Protein AF-A0A9N9EGE5-F1 (afdb_monomer)

Structure (mmCIF, N/CA/C/O backbone):
data_AF-A0A9N9EGE5-F1
#
_entry.id   AF-A0A9N9EGE5-F1
#
loop_
_atom_site.group_PDB
_atom_site.id
_atom_site.type_symbol
_atom_site.label_atom_id
_atom_site.label_alt_id
_atom_site.label_comp_id
_atom_site.label_asym_id
_atom_site.label_entity_id
_atom_site.label_seq_id
_atom_site.pdbx_PDB_ins_code
_atom_site.Cartn_x
_atom_site.Cartn_y
_atom_site.Cartn_z
_atom_site.occupancy
_atom_site.B_iso_or_equiv
_atom_site.auth_seq_id
_atom_site.auth_comp_id
_atom_site.auth_asym_id
_atom_site.auth_atom_id
_atom_site.pdbx_PDB_model_num
ATOM 1 N N . MET A 1 1 ? 6.449 18.992 39.080 1.00 47.62 1 MET A N 1
ATOM 2 C CA . MET A 1 1 ? 7.187 19.046 37.797 1.00 47.62 1 MET A CA 1
ATOM 3 C C . MET A 1 1 ? 6.908 17.772 37.003 1.00 47.62 1 MET A C 1
ATOM 5 O O . MET A 1 1 ? 7.402 16.716 37.376 1.00 47.62 1 MET A O 1
ATOM 9 N N . LEU A 1 2 ? 6.068 17.837 35.963 1.00 50.53 2 LEU A N 1
ATOM 10 C CA . LEU A 1 2 ? 5.766 16.686 35.102 1.00 50.53 2 LEU A CA 1
ATOM 11 C C . LEU A 1 2 ? 6.892 16.483 34.078 1.00 50.53 2 LEU A C 1
ATOM 13 O O . LEU A 1 2 ? 7.136 17.349 33.237 1.00 50.53 2 LEU A O 1
ATOM 17 N N . LYS A 1 3 ? 7.576 15.335 34.149 1.00 60.53 3 LYS A N 1
ATOM 18 C CA . LYS A 1 3 ? 8.529 14.901 33.118 1.00 60.53 3 LYS A CA 1
ATOM 19 C C . LYS A 1 3 ? 7.764 14.688 31.812 1.00 60.53 3 LYS A C 1
ATOM 21 O O . LYS A 1 3 ? 6.907 13.811 31.734 1.00 60.53 3 LYS A O 1
ATOM 26 N N . LYS A 1 4 ? 8.060 15.499 30.793 1.00 60.25 4 LYS A N 1
ATOM 27 C CA . LYS A 1 4 ? 7.491 15.320 29.453 1.00 60.25 4 LYS A CA 1
ATOM 28 C C . LYS A 1 4 ? 7.936 13.958 28.893 1.00 60.25 4 LYS A C 1
ATOM 30 O O . LYS A 1 4 ? 9.118 13.629 29.016 1.00 60.25 4 LYS A O 1
ATOM 35 N N . PRO A 1 5 ? 7.034 13.172 28.283 1.00 62.34 5 PRO A N 1
ATOM 36 C CA . PRO A 1 5 ? 7.398 11.902 27.673 1.00 62.34 5 PRO A CA 1
ATOM 37 C C . PRO A 1 5 ? 8.348 12.149 26.498 1.00 62.34 5 PRO A C 1
ATOM 39 O O . PRO A 1 5 ? 8.045 12.903 25.571 1.00 62.34 5 PRO A O 1
ATOM 42 N N . ILE A 1 6 ? 9.520 11.520 26.558 1.00 64.12 6 ILE A N 1
ATOM 43 C CA . ILE A 1 6 ? 10.517 11.551 25.490 1.00 64.12 6 ILE A CA 1
ATOM 44 C C . ILE A 1 6 ? 9.952 10.732 24.328 1.00 64.12 6 ILE A C 1
ATOM 46 O O . ILE A 1 6 ? 9.800 9.515 24.433 1.00 64.12 6 ILE A O 1
ATOM 50 N N . LYS A 1 7 ? 9.625 11.398 23.216 1.00 64.44 7 LYS A N 1
ATOM 51 C CA . LYS A 1 7 ? 9.250 10.723 21.970 1.00 64.44 7 LYS A CA 1
ATOM 52 C C . LYS A 1 7 ? 10.485 9.997 21.436 1.00 64.44 7 LYS A C 1
ATOM 54 O O . LYS A 1 7 ? 11.369 10.630 20.865 1.00 64.44 7 LYS A O 1
ATOM 59 N N . ARG A 1 8 ? 10.564 8.677 21.636 1.00 64.06 8 ARG A N 1
ATOM 60 C CA . ARG A 1 8 ? 11.543 7.840 20.932 1.00 64.06 8 ARG A CA 1
ATOM 61 C C . ARG A 1 8 ? 11.172 7.831 19.455 1.00 64.06 8 ARG A C 1
ATOM 63 O O . ARG A 1 8 ? 10.169 7.242 19.067 1.00 64.06 8 ARG A O 1
ATOM 70 N N . VAL A 1 9 ? 11.974 8.513 18.648 1.00 57.72 9 VAL A N 1
ATOM 71 C CA . VAL A 1 9 ? 11.954 8.354 17.197 1.00 57.72 9 VAL A CA 1
ATOM 72 C C . VAL A 1 9 ? 12.541 6.973 16.923 1.00 57.72 9 VAL A C 1
ATOM 74 O O . VAL A 1 9 ? 13.736 6.775 17.129 1.00 57.72 9 VAL A O 1
ATOM 77 N N . GLN A 1 10 ? 11.704 6.002 16.552 1.00 62.84 10 GLN A N 1
ATOM 78 C CA . GLN A 1 10 ? 12.221 4.705 16.121 1.00 62.84 10 GLN A CA 1
ATOM 79 C C . GLN A 1 10 ? 12.985 4.886 14.803 1.00 62.84 10 GLN A C 1
ATOM 81 O O . GLN A 1 10 ? 12.512 5.605 13.913 1.00 62.84 10 GLN A O 1
ATOM 86 N N . PRO A 1 11 ? 14.178 4.291 14.669 1.00 73.62 11 PRO A N 1
ATOM 87 C CA . PRO A 1 11 ? 14.944 4.362 13.438 1.00 73.62 11 PRO A CA 1
ATOM 88 C C . PRO A 1 11 ? 14.161 3.690 12.303 1.00 73.62 11 PRO A C 1
ATOM 90 O O . PRO A 1 11 ? 13.576 2.623 12.472 1.00 73.62 11 PRO A O 1
ATOM 93 N N . LYS A 1 12 ? 14.160 4.310 11.114 1.00 76.19 12 LYS A N 1
ATOM 94 C CA . LYS A 1 12 ? 13.430 3.830 9.921 1.00 76.19 12 LYS A CA 1
ATOM 95 C C . LYS A 1 12 ? 13.719 2.360 9.565 1.00 76.19 12 LYS A C 1
ATOM 97 O O . LYS A 1 12 ? 12.886 1.718 8.935 1.00 76.19 12 LYS A O 1
ATOM 102 N N . SER A 1 13 ? 14.876 1.831 9.966 1.00 82.62 13 SER A N 1
ATOM 103 C CA . SER A 1 13 ? 15.265 0.432 9.765 1.00 82.62 13 SER A CA 1
ATOM 104 C C . SER A 1 13 ? 14.389 -0.561 10.535 1.00 82.62 13 SER A C 1
ATOM 106 O O . SER A 1 13 ? 14.039 -1.599 9.981 1.00 82.62 13 SER A O 1
ATOM 108 N N . GLU A 1 14 ? 13.986 -0.239 11.768 1.00 81.81 14 GLU A N 1
ATOM 109 C CA . GLU A 1 14 ? 13.145 -1.118 12.599 1.00 81.81 14 GLU A CA 1
ATOM 110 C C . GLU A 1 14 ? 11.748 -1.288 11.990 1.00 81.81 14 GLU A C 1
ATOM 112 O O . GLU A 1 14 ? 11.173 -2.375 12.015 1.00 81.81 14 GLU A O 1
ATOM 117 N N . LEU A 1 15 ? 11.228 -0.226 11.369 1.00 79.38 15 LEU A N 1
ATOM 118 C CA . LEU A 1 15 ? 9.922 -0.247 10.719 1.00 79.38 15 LEU A CA 1
ATOM 119 C C . LEU A 1 15 ? 9.906 -1.183 9.500 1.00 79.38 15 LEU A C 1
ATOM 121 O O . LEU A 1 15 ? 8.984 -1.982 9.348 1.00 79.38 15 LEU A O 1
ATOM 125 N N . ASN A 1 16 ? 10.935 -1.116 8.651 1.00 84.62 16 ASN A N 1
ATOM 126 C CA . ASN A 1 16 ? 11.048 -1.996 7.486 1.00 84.62 16 ASN A CA 1
ATOM 127 C C . ASN A 1 16 ? 11.145 -3.467 7.904 1.00 84.62 16 ASN A C 1
ATOM 129 O O . ASN A 1 16 ? 10.459 -4.314 7.337 1.00 84.62 16 ASN A O 1
ATOM 133 N N . GLN A 1 17 ? 11.925 -3.756 8.948 1.00 86.88 17 GLN A N 1
ATOM 134 C CA . GLN A 1 17 ? 12.045 -5.108 9.485 1.00 86.88 17 GLN A CA 1
ATOM 135 C C . GLN A 1 17 ? 10.709 -5.627 10.040 1.00 86.88 17 GLN A C 1
ATOM 137 O O . GLN A 1 17 ? 10.349 -6.783 9.821 1.00 86.88 17 GLN A O 1
ATOM 142 N N . ALA A 1 18 ? 9.932 -4.772 10.711 1.00 81.75 18 ALA A N 1
ATOM 143 C CA . ALA A 1 18 ? 8.601 -5.136 11.187 1.00 81.75 18 ALA A CA 1
ATOM 144 C C . ALA A 1 18 ? 7.647 -5.479 10.028 1.00 81.75 18 ALA A C 1
ATOM 146 O O . ALA A 1 18 ? 6.894 -6.451 10.122 1.00 81.75 18 ALA A O 1
ATOM 147 N N . TYR A 1 19 ? 7.701 -4.734 8.918 1.00 86.38 19 TYR A N 1
ATOM 148 C CA . TYR A 1 19 ? 6.908 -5.050 7.727 1.00 86.38 19 TYR A CA 1
ATOM 149 C C . TYR A 1 19 ? 7.288 -6.397 7.111 1.00 86.38 19 TYR A C 1
ATOM 151 O O . TYR A 1 19 ? 6.396 -7.169 6.753 1.00 86.38 19 TYR A O 1
ATOM 159 N N . GLU A 1 20 ? 8.583 -6.697 7.014 1.00 90.56 20 GLU A N 1
ATOM 160 C CA . GLU A 1 20 ? 9.058 -7.978 6.484 1.00 90.56 20 GLU A CA 1
ATOM 161 C C . GLU A 1 20 ? 8.585 -9.158 7.336 1.00 90.56 20 GLU A C 1
ATOM 163 O O . GLU A 1 20 ? 8.068 -10.135 6.789 1.00 90.56 20 GLU A O 1
ATOM 168 N N . LEU A 1 21 ? 8.664 -9.045 8.666 1.00 89.88 21 LEU A N 1
ATOM 169 C CA . LEU A 1 21 ? 8.182 -10.086 9.577 1.00 89.88 21 LEU A CA 1
ATOM 170 C C . LEU A 1 21 ? 6.676 -10.327 9.424 1.00 89.88 21 LEU A C 1
ATOM 172 O O . LEU A 1 21 ? 6.243 -11.471 9.283 1.00 89.88 21 LEU A O 1
ATOM 176 N N . VAL A 1 22 ? 5.870 -9.262 9.374 1.00 87.81 22 VAL A N 1
ATOM 177 C CA . VAL A 1 22 ? 4.413 -9.383 9.195 1.00 87.81 22 VAL A CA 1
ATOM 178 C C . VAL A 1 22 ? 4.071 -10.008 7.840 1.00 87.81 22 VAL A C 1
ATOM 180 O O . VAL A 1 22 ? 3.176 -10.854 7.756 1.00 87.81 22 VAL A O 1
ATOM 183 N N . ALA A 1 23 ? 4.786 -9.633 6.777 1.00 88.19 23 ALA A N 1
ATOM 184 C CA . ALA A 1 23 ? 4.598 -10.218 5.455 1.00 88.19 23 ALA A CA 1
ATOM 185 C C . ALA A 1 23 ? 4.955 -11.714 5.439 1.00 88.19 23 ALA A C 1
ATOM 187 O O . ALA A 1 23 ? 4.203 -12.520 4.883 1.00 88.19 23 ALA A O 1
ATOM 188 N N . GLN A 1 24 ? 6.063 -12.098 6.078 1.00 92.69 24 GLN A N 1
ATOM 189 C CA . GLN A 1 24 ? 6.514 -13.485 6.169 1.00 92.69 24 GLN A CA 1
ATOM 190 C C . GLN A 1 24 ? 5.545 -14.360 6.976 1.00 92.69 24 GLN A C 1
ATOM 192 O O . GLN A 1 24 ? 5.222 -15.478 6.552 1.00 92.69 24 GLN A O 1
ATOM 197 N N . ASP A 1 25 ? 5.036 -13.851 8.096 1.00 89.06 25 ASP A N 1
ATOM 198 C CA . ASP A 1 25 ? 4.047 -14.543 8.924 1.00 89.06 25 ASP A CA 1
ATOM 199 C C . ASP A 1 25 ? 2.720 -14.712 8.185 1.00 89.06 25 ASP A C 1
ATOM 201 O O . ASP A 1 25 ? 2.167 -15.817 8.134 1.00 89.06 25 ASP A O 1
ATOM 205 N N . LEU A 1 26 ? 2.236 -13.651 7.530 1.00 88.31 26 LEU A N 1
ATOM 206 C CA . LEU A 1 26 ? 1.013 -13.706 6.734 1.00 88.31 26 LEU A CA 1
ATOM 207 C C . LEU A 1 26 ? 1.147 -14.702 5.578 1.00 88.31 26 LEU A C 1
ATOM 209 O O . LEU A 1 26 ? 0.252 -15.521 5.354 1.00 88.31 26 LEU A O 1
ATOM 213 N N . TYR A 1 27 ? 2.274 -14.678 4.866 1.00 90.88 27 TYR A N 1
ATOM 214 C CA . TYR A 1 27 ? 2.554 -15.620 3.788 1.00 90.88 27 TYR A CA 1
ATOM 215 C C . TYR A 1 27 ? 2.581 -17.067 4.295 1.00 90.88 27 TYR A C 1
ATOM 217 O O . TYR A 1 27 ? 1.960 -17.957 3.704 1.00 90.88 27 TYR A O 1
ATOM 225 N N . SER A 1 28 ? 3.240 -17.307 5.429 1.00 92.69 28 SER A N 1
ATOM 226 C CA . SER A 1 28 ? 3.322 -18.628 6.057 1.00 92.69 28 SER A CA 1
ATOM 227 C C . SER A 1 28 ? 1.950 -19.140 6.500 1.00 92.69 28 SER A C 1
ATOM 229 O O . SER A 1 28 ? 1.618 -20.308 6.262 1.00 92.69 28 SER A O 1
ATOM 231 N N . ALA A 1 29 ? 1.120 -18.271 7.081 1.00 91.12 29 ALA A N 1
ATOM 232 C CA . ALA A 1 29 ? -0.252 -18.586 7.463 1.00 91.12 29 ALA A CA 1
ATOM 233 C C . ALA A 1 29 ? -1.112 -18.918 6.234 1.00 91.12 29 ALA A C 1
ATOM 235 O O . ALA A 1 29 ? -1.784 -19.950 6.207 1.00 91.12 29 ALA A O 1
ATOM 236 N N . LEU A 1 30 ? -1.031 -18.109 5.173 1.00 88.62 30 LEU A N 1
ATOM 237 C CA . LEU A 1 30 ? -1.745 -18.340 3.914 1.00 88.62 30 LEU A CA 1
ATOM 238 C C . LEU A 1 30 ? -1.323 -19.643 3.233 1.00 88.62 30 LEU A C 1
ATOM 240 O O . LEU A 1 30 ? -2.169 -20.340 2.666 1.00 88.62 30 LEU A O 1
ATOM 244 N N . LYS A 1 31 ? -0.039 -20.010 3.299 1.00 92.00 31 LYS A N 1
ATOM 245 C CA . LYS A 1 31 ? 0.474 -21.265 2.735 1.00 92.00 31 LYS A CA 1
ATOM 246 C C . LYS A 1 31 ? -0.096 -22.487 3.461 1.00 92.00 31 LYS A C 1
ATOM 248 O O . LYS A 1 31 ? -0.505 -23.438 2.798 1.00 92.00 31 LYS A O 1
ATOM 253 N N . LYS A 1 32 ? -0.180 -22.437 4.795 1.00 95.00 32 LYS A N 1
ATOM 254 C CA . LYS A 1 32 ? -0.709 -23.524 5.645 1.00 95.00 32 LYS A CA 1
ATOM 255 C C . LYS A 1 32 ? -2.239 -23.584 5.687 1.00 95.00 32 LYS A C 1
ATOM 257 O O . LYS A 1 32 ? -2.806 -24.635 5.979 1.00 95.00 32 LYS A O 1
ATOM 262 N N . ALA A 1 33 ? -2.914 -22.475 5.398 1.00 94.50 33 ALA A N 1
ATOM 263 C CA . ALA A 1 33 ? -4.365 -22.383 5.445 1.00 94.50 33 ALA A CA 1
ATOM 264 C C . ALA A 1 33 ? -5.043 -23.320 4.430 1.00 94.50 33 ALA A C 1
ATOM 266 O O . ALA A 1 33 ? -4.665 -23.375 3.253 1.00 94.50 33 ALA A O 1
ATOM 267 N N . LYS A 1 34 ? -6.078 -24.034 4.887 1.00 95.75 34 LYS A N 1
ATOM 268 C CA . LYS A 1 34 ? -6.942 -24.858 4.031 1.00 95.75 34 LYS A CA 1
ATOM 269 C C . LYS A 1 34 ? -7.774 -23.974 3.096 1.00 95.75 34 LYS A C 1
ATOM 271 O O . LYS A 1 34 ? -7.891 -22.765 3.297 1.00 95.75 34 LYS A O 1
ATOM 276 N N . ASP A 1 35 ? -8.323 -24.577 2.049 1.00 93.81 35 ASP A N 1
ATOM 277 C CA . ASP A 1 35 ? -9.276 -23.877 1.190 1.00 93.81 35 ASP A CA 1
ATOM 278 C C . ASP A 1 35 ? -10.526 -23.474 1.989 1.00 93.81 35 ASP A C 1
ATOM 280 O O . ASP A 1 35 ? -10.983 -24.233 2.842 1.00 93.81 35 ASP A O 1
ATOM 284 N N . GLY A 1 36 ? -11.021 -22.257 1.767 1.00 92.19 36 GLY A N 1
ATOM 285 C CA . GLY A 1 36 ? -12.110 -21.653 2.538 1.00 92.19 36 GLY A CA 1
ATOM 286 C C . GLY A 1 36 ? -11.710 -21.095 3.909 1.00 92.19 36 GLY A C 1
ATOM 287 O O . GLY A 1 36 ? -12.558 -20.537 4.602 1.00 92.19 36 GLY A O 1
ATOM 288 N N . ALA A 1 37 ? -10.444 -21.210 4.323 1.00 95.19 37 ALA A N 1
ATOM 289 C CA . ALA A 1 37 ? -10.007 -20.695 5.616 1.00 95.19 37 ALA A CA 1
ATOM 290 C C . ALA A 1 37 ? -10.045 -19.158 5.677 1.00 95.19 37 ALA A C 1
ATOM 292 O O . ALA A 1 37 ? -9.698 -18.462 4.714 1.00 95.19 37 ALA A O 1
ATOM 293 N N . ILE A 1 38 ? -10.419 -18.655 6.855 1.00 92.38 38 ILE A N 1
ATOM 294 C CA . ILE A 1 38 ? -10.461 -17.232 7.189 1.00 92.38 38 ILE A CA 1
ATOM 295 C C . ILE A 1 38 ? -9.306 -16.933 8.139 1.00 92.38 38 ILE A C 1
ATOM 297 O O . ILE A 1 38 ? -9.245 -17.479 9.240 1.00 92.38 38 ILE A O 1
ATOM 301 N N . ILE A 1 39 ? -8.401 -16.053 7.725 1.00 92.06 39 ILE A N 1
ATOM 302 C CA . ILE A 1 39 ? -7.284 -15.588 8.548 1.00 92.06 39 ILE A CA 1
ATOM 303 C C . ILE A 1 39 ? -7.623 -14.178 9.022 1.00 92.06 39 ILE A C 1
ATOM 305 O O . ILE A 1 39 ? -7.779 -13.267 8.209 1.00 92.06 39 ILE A O 1
ATOM 309 N N . LYS A 1 40 ? -7.774 -13.991 10.334 1.00 90.44 40 LYS A N 1
ATOM 310 C CA . LYS A 1 40 ? -8.020 -12.674 10.933 1.00 90.44 40 LYS A CA 1
ATOM 311 C C . LYS A 1 40 ? -6.687 -12.020 11.276 1.00 90.44 40 LYS A C 1
ATOM 313 O O . LYS A 1 40 ? -5.870 -12.639 11.951 1.00 90.44 40 LYS A O 1
ATOM 318 N N . LEU A 1 41 ? -6.483 -10.781 10.839 1.00 86.25 41 LEU A N 1
ATOM 319 C CA . LEU A 1 41 ? -5.262 -10.022 11.103 1.00 86.25 41 LEU A CA 1
ATOM 320 C C . LEU A 1 41 ? -5.579 -8.869 12.058 1.00 86.25 41 LEU A C 1
ATOM 322 O O . LEU A 1 41 ? -5.673 -7.712 11.653 1.00 86.25 41 LEU A O 1
ATOM 326 N N . GLY A 1 42 ? -5.832 -9.211 13.324 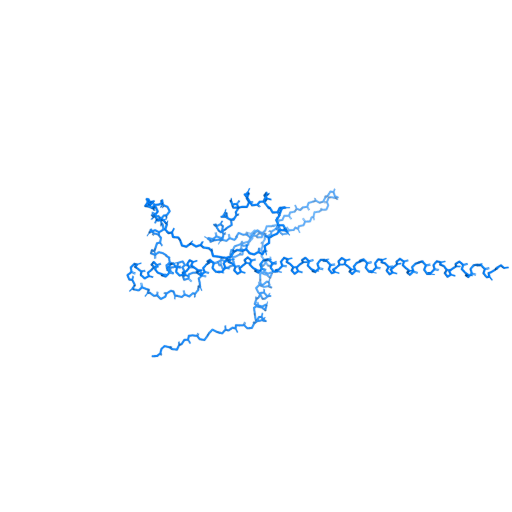1.00 83.88 42 GLY A N 1
ATOM 327 C CA . GLY A 1 42 ? -6.259 -8.248 14.342 1.00 83.88 42 GLY A CA 1
ATOM 328 C C . GLY A 1 42 ? -7.470 -7.423 13.890 1.00 83.88 42 GLY A C 1
ATOM 329 O O . GLY A 1 42 ? -8.454 -7.972 13.393 1.00 83.88 42 GLY A O 1
ATOM 330 N N . SER A 1 43 ? -7.377 -6.101 14.043 1.00 81.50 43 SER A N 1
ATOM 331 C CA . SER A 1 43 ? -8.369 -5.125 13.573 1.00 81.50 43 SER A CA 1
ATOM 332 C C . SER A 1 43 ? -8.196 -4.715 12.103 1.00 81.50 43 SER A C 1
ATOM 334 O O . SER A 1 43 ? -9.088 -4.078 11.548 1.00 81.50 43 SER A O 1
ATOM 336 N N . CYS A 1 44 ? -7.092 -5.088 11.446 1.00 76.88 44 CYS A N 1
ATOM 337 C CA . CYS A 1 44 ? -6.793 -4.668 10.071 1.00 76.88 44 CYS A CA 1
ATOM 338 C C . CYS A 1 44 ? -7.728 -5.311 9.038 1.00 76.88 44 CYS A C 1
ATOM 340 O O . CYS A 1 44 ? -7.967 -4.747 7.971 1.00 76.88 44 CYS A O 1
ATOM 342 N N . GLY A 1 45 ? -8.267 -6.492 9.341 1.00 86.38 45 GLY A N 1
ATOM 343 C CA . GLY A 1 45 ? -9.259 -7.141 8.496 1.00 86.38 45 GLY A CA 1
ATOM 344 C C . GLY A 1 45 ? -9.182 -8.658 8.509 1.00 86.38 45 GLY A C 1
ATOM 345 O O . GLY A 1 45 ? -8.514 -9.283 9.337 1.00 86.38 45 GLY A O 1
ATOM 346 N N . THR A 1 46 ? -9.901 -9.256 7.564 1.00 89.94 46 THR A N 1
ATOM 347 C CA . THR A 1 46 ? -9.945 -10.709 7.386 1.00 89.94 46 THR A CA 1
ATOM 348 C C . THR A 1 46 ? -9.578 -11.095 5.959 1.00 89.94 46 THR A C 1
ATOM 350 O O . THR A 1 46 ? -10.010 -10.468 4.991 1.00 89.94 46 THR A O 1
ATOM 353 N N . PHE A 1 47 ? -8.770 -12.142 5.834 1.00 91.31 47 PHE A N 1
ATOM 354 C CA . PHE A 1 47 ? -8.332 -12.713 4.570 1.00 91.31 47 PHE A CA 1
ATOM 355 C C . PHE A 1 47 ? -9.072 -14.022 4.339 1.00 91.31 47 PHE A C 1
ATOM 357 O O . PHE A 1 47 ? -8.973 -14.947 5.145 1.00 91.31 47 PHE A O 1
ATOM 364 N N . HIS A 1 48 ? -9.789 -14.111 3.225 1.00 92.62 48 HIS A N 1
ATOM 365 C CA . HIS A 1 48 ? -10.468 -15.333 2.811 1.00 92.62 48 HIS A CA 1
ATOM 366 C C . HIS A 1 48 ? -9.665 -15.993 1.699 1.00 92.62 48 HIS A C 1
ATOM 368 O O . HIS A 1 48 ? -9.486 -15.408 0.626 1.00 92.62 48 HIS A O 1
ATOM 374 N N . LYS A 1 49 ? -9.191 -17.216 1.946 1.00 92.50 49 LYS A N 1
ATOM 375 C CA . LYS A 1 49 ? -8.513 -18.022 0.931 1.00 92.50 49 LYS A CA 1
ATOM 376 C C . LYS A 1 49 ? -9.554 -18.829 0.164 1.00 92.50 49 LYS A C 1
ATOM 378 O O . LYS A 1 49 ? -10.183 -19.714 0.735 1.00 92.50 49 LYS A O 1
A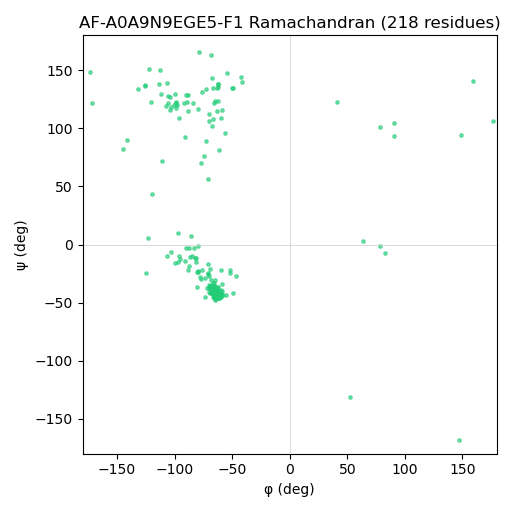TOM 383 N N . LYS A 1 50 ? -9.717 -18.542 -1.127 1.00 93.88 50 LYS A N 1
ATOM 384 C CA . LYS A 1 50 ? -10.610 -19.286 -2.021 1.00 93.88 50 LYS A CA 1
ATOM 385 C C . LYS A 1 50 ? -9.818 -19.882 -3.176 1.00 93.88 50 LYS A C 1
ATOM 387 O O . LYS A 1 50 ? -9.150 -19.159 -3.914 1.00 93.88 50 LYS A O 1
ATOM 392 N N . ARG A 1 51 ? -9.878 -21.196 -3.342 1.00 92.44 51 ARG A N 1
ATOM 393 C CA . ARG A 1 51 ? -9.320 -21.905 -4.491 1.00 92.44 51 ARG A CA 1
ATOM 394 C C . ARG A 1 51 ? -10.239 -21.713 -5.691 1.00 92.44 51 ARG A C 1
ATOM 396 O O . ARG A 1 51 ? -11.445 -21.933 -5.608 1.00 92.44 51 ARG A O 1
ATOM 403 N N . THR A 1 52 ? -9.648 -21.346 -6.817 1.00 92.50 52 THR A N 1
ATOM 404 C CA . THR A 1 52 ? -10.350 -21.256 -8.093 1.00 92.50 52 THR A CA 1
ATOM 405 C C . THR A 1 52 ? -9.603 -22.089 -9.123 1.00 92.50 52 THR A C 1
ATOM 407 O O . THR A 1 52 ? -8.372 -22.075 -9.184 1.00 92.50 52 THR A O 1
ATOM 410 N N . ARG A 1 53 ? -10.358 -22.843 -9.920 1.00 94.19 53 ARG A N 1
ATOM 411 C CA . ARG A 1 53 ? -9.839 -23.607 -11.051 1.00 94.19 53 ARG A CA 1
ATOM 412 C C . ARG A 1 53 ? -10.106 -22.801 -12.316 1.00 94.19 53 ARG A C 1
ATOM 414 O O . ARG A 1 53 ? -11.258 -22.479 -12.587 1.00 94.19 53 ARG A O 1
ATOM 421 N N . VAL A 1 54 ? -9.060 -22.468 -13.063 1.00 94.25 54 VAL A N 1
ATOM 422 C CA . VAL A 1 54 ? -9.184 -21.887 -14.407 1.00 94.25 54 VAL A CA 1
ATOM 423 C C . VAL A 1 54 ? -8.677 -22.907 -15.403 1.00 94.25 54 VAL A C 1
ATOM 425 O O . VAL A 1 54 ? -7.599 -23.474 -15.233 1.00 94.25 54 VAL A O 1
ATOM 428 N N . GLN A 1 55 ? -9.488 -23.163 -16.420 1.00 95.44 55 GLN A N 1
ATOM 429 C CA . GLN A 1 55 ? -9.134 -24.037 -17.523 1.00 95.44 55 GLN A CA 1
ATOM 430 C C . GLN A 1 55 ? -8.706 -23.172 -18.700 1.00 95.44 55 GLN A C 1
ATOM 432 O O . GLN A 1 55 ? -9.385 -22.203 -19.039 1.00 95.44 55 GLN A O 1
ATOM 437 N N . ASN A 1 56 ? -7.551 -23.483 -19.277 1.00 93.31 56 ASN A N 1
ATOM 438 C CA . ASN A 1 56 ? -7.110 -22.818 -20.490 1.00 93.31 56 ASN A CA 1
ATOM 439 C C . ASN A 1 56 ? -7.845 -23.405 -21.717 1.00 93.31 56 ASN A C 1
ATOM 441 O O . ASN A 1 56 ? -8.434 -24.486 -21.627 1.00 93.31 56 ASN A O 1
ATOM 445 N N . PRO A 1 57 ? -7.789 -22.729 -22.878 1.00 91.62 57 PRO A N 1
ATOM 446 C CA . PRO A 1 57 ? -8.409 -23.222 -24.112 1.00 91.62 57 PRO A CA 1
ATOM 447 C C . PRO A 1 57 ? -7.863 -24.580 -24.580 1.00 91.62 57 PRO A C 1
ATOM 449 O O . PRO A 1 57 ? -8.540 -25.306 -25.295 1.00 91.62 57 PRO A O 1
ATOM 452 N N . TYR A 1 58 ? -6.652 -24.937 -24.147 1.00 94.81 58 TYR A N 1
ATOM 453 C CA . TYR A 1 58 ? -5.977 -26.197 -24.465 1.00 94.81 58 TYR A CA 1
ATOM 454 C C . TYR A 1 58 ? -6.363 -27.348 -23.520 1.00 94.81 58 TYR A C 1
ATOM 456 O O . TYR A 1 58 ? -5.754 -28.414 -23.555 1.00 94.81 58 TYR A O 1
ATOM 464 N N . GLY A 1 59 ? -7.342 -27.139 -22.634 1.00 91.88 59 GLY A N 1
ATOM 465 C CA . GLY A 1 59 ? -7.854 -28.151 -21.713 1.00 91.88 59 GLY A CA 1
ATOM 466 C C . GLY A 1 59 ? -7.046 -28.340 -20.423 1.00 91.88 59 GLY A C 1
ATOM 467 O O . GLY A 1 59 ? -7.531 -29.021 -19.516 1.00 91.88 59 GLY A O 1
ATOM 468 N N . ALA A 1 60 ? -5.879 -27.709 -20.270 1.00 93.81 60 ALA A N 1
ATOM 469 C CA . ALA A 1 60 ? -5.108 -27.745 -19.030 1.00 93.81 60 ALA A CA 1
ATOM 470 C C . ALA A 1 60 ? -5.777 -26.889 -17.945 1.00 93.81 60 ALA A C 1
ATOM 472 O O . ALA A 1 60 ? -6.178 -25.746 -18.174 1.00 93.81 60 ALA A O 1
ATOM 473 N N . ALA A 1 61 ? -5.887 -27.445 -16.739 1.00 91.62 61 ALA A N 1
ATOM 474 C C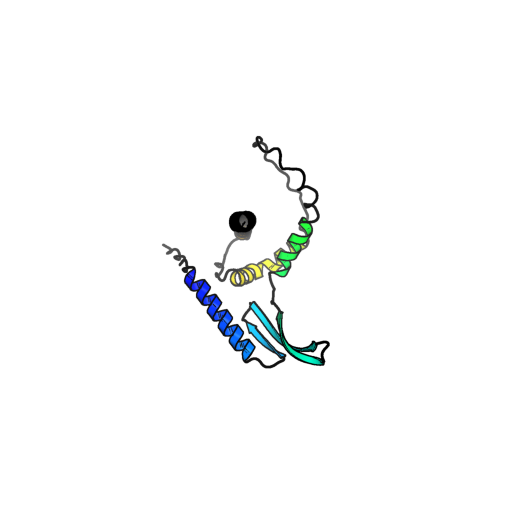A . ALA A 1 61 ? -6.482 -26.758 -15.604 1.00 91.62 61 ALA A CA 1
ATOM 475 C C . ALA A 1 61 ? -5.422 -26.307 -14.600 1.00 91.62 61 ALA A C 1
ATOM 477 O O . ALA A 1 61 ? -4.647 -27.116 -14.094 1.00 91.62 61 ALA A O 1
ATOM 478 N N . TYR A 1 62 ? -5.463 -25.027 -14.252 1.00 93.44 62 TYR A N 1
ATOM 479 C CA . TYR A 1 62 ? -4.618 -24.415 -13.240 1.00 93.44 62 TYR A CA 1
ATOM 480 C C . TYR A 1 62 ? -5.437 -24.130 -11.986 1.00 93.44 62 TYR A C 1
ATOM 482 O O . TYR A 1 62 ? -6.582 -23.671 -12.048 1.00 93.44 62 TYR A O 1
ATOM 490 N N . LEU A 1 63 ? -4.834 -24.398 -10.833 1.00 88.75 63 LEU A N 1
ATOM 491 C CA . LEU A 1 63 ? -5.373 -24.020 -9.534 1.00 88.75 63 LEU A CA 1
ATOM 492 C C . LEU A 1 63 ? -4.647 -22.766 -9.064 1.00 88.75 63 LEU A C 1
ATOM 494 O O . LEU A 1 63 ? -3.436 -22.790 -8.864 1.00 88.75 63 LEU A O 1
ATOM 498 N N . TYR A 1 64 ? -5.395 -21.690 -8.849 1.00 91.44 64 TYR A N 1
ATOM 499 C CA . TYR A 1 64 ? -4.880 -20.483 -8.213 1.00 91.44 64 TYR A CA 1
ATOM 500 C C . TYR A 1 64 ? -5.706 -20.158 -6.977 1.00 91.44 64 TYR A C 1
ATOM 502 O O . TYR A 1 64 ? -6.890 -20.490 -6.866 1.00 91.44 64 TYR A O 1
ATOM 510 N N . TYR A 1 65 ? -5.055 -19.522 -6.012 1.00 87.62 65 TYR A N 1
ATOM 511 C CA . TYR A 1 65 ? -5.704 -19.065 -4.796 1.00 87.62 65 TYR A CA 1
ATOM 512 C C . TYR A 1 65 ? -6.035 -17.589 -4.950 1.00 87.62 65 TYR A C 1
ATOM 514 O O . TYR A 1 65 ? -5.147 -16.759 -5.131 1.00 87.62 65 TYR A O 1
ATOM 522 N N . ARG A 1 66 ? -7.322 -17.263 -4.863 1.00 86.62 66 ARG A N 1
ATOM 523 C CA . ARG A 1 66 ? -7.791 -15.890 -4.740 1.00 86.62 66 ARG A CA 1
ATOM 524 C C . ARG A 1 66 ? -7.856 -15.546 -3.257 1.00 86.62 66 ARG A C 1
ATOM 526 O O . ARG A 1 66 ? -8.537 -16.225 -2.489 1.00 86.62 66 ARG A O 1
ATOM 533 N N . ILE A 1 67 ? -7.147 -14.493 -2.869 1.00 85.62 67 ILE A N 1
ATOM 534 C CA . ILE A 1 67 ? -7.200 -13.938 -1.518 1.00 85.62 67 ILE A CA 1
ATOM 535 C C . ILE A 1 67 ? -8.140 -12.738 -1.566 1.00 85.62 67 ILE A C 1
ATOM 537 O O . ILE A 1 67 ? -7.887 -11.783 -2.296 1.00 85.62 67 ILE A O 1
ATOM 541 N N . MET A 1 68 ? -9.244 -12.802 -0.826 1.00 85.44 68 MET A N 1
ATOM 542 C CA . MET A 1 68 ? -10.145 -11.661 -0.665 1.00 85.44 68 MET A CA 1
ATOM 543 C C . MET A 1 68 ? -9.841 -10.986 0.663 1.00 85.44 68 MET A C 1
ATOM 545 O O . MET A 1 68 ? -9.896 -11.630 1.711 1.00 85.44 68 MET A O 1
ATOM 549 N N . VAL A 1 69 ? -9.515 -9.700 0.601 1.00 86.56 69 VAL A N 1
ATOM 550 C CA . VAL A 1 69 ? -9.276 -8.875 1.782 1.00 86.56 69 VAL A CA 1
ATOM 551 C C . VAL A 1 69 ? -10.568 -8.139 2.090 1.00 86.56 69 VAL A C 1
ATOM 553 O O . VAL A 1 69 ? -10.971 -7.245 1.351 1.00 86.56 69 VAL A O 1
ATOM 556 N N . ALA A 1 70 ? -11.231 -8.532 3.171 1.00 81.69 70 ALA A N 1
ATOM 557 C CA . ALA A 1 70 ? -12.298 -7.738 3.752 1.00 81.69 70 ALA A CA 1
ATOM 558 C C . ALA A 1 70 ? -11.652 -6.832 4.799 1.00 81.69 70 ALA A C 1
ATOM 560 O O . ALA A 1 70 ? -11.433 -7.238 5.946 1.00 81.69 70 ALA A O 1
ATOM 561 N N . ALA A 1 71 ? -11.280 -5.627 4.370 1.00 74.94 71 ALA A N 1
ATOM 562 C CA . ALA A 1 71 ? -10.874 -4.583 5.291 1.00 74.94 71 ALA A CA 1
ATOM 563 C C . ALA A 1 71 ? -12.101 -4.209 6.125 1.00 74.94 71 ALA A C 1
ATOM 565 O O . ALA A 1 71 ? -13.138 -3.822 5.580 1.00 74.94 71 ALA A O 1
ATOM 566 N N . VAL A 1 72 ? -11.997 -4.340 7.445 1.00 63.59 72 VAL A N 1
ATOM 567 C CA . VAL A 1 72 ? -13.017 -3.836 8.367 1.00 63.59 72 VAL A CA 1
ATOM 568 C C . VAL A 1 72 ? -12.793 -2.325 8.455 1.00 63.59 72 VAL A C 1
ATOM 570 O O . VAL A 1 72 ? -12.262 -1.791 9.422 1.00 63.59 72 VAL A O 1
ATOM 573 N N . CYS A 1 73 ? -13.107 -1.625 7.363 1.00 48.03 73 CYS A N 1
ATOM 574 C CA . CYS A 1 73 ? -13.013 -0.177 7.263 1.00 48.03 73 CYS A CA 1
ATOM 575 C C . CYS A 1 73 ? -14.169 0.446 8.046 1.00 48.03 73 CYS A C 1
ATOM 577 O O . CYS A 1 73 ? -15.126 0.930 7.452 1.00 48.03 73 CYS A O 1
ATOM 579 N N . VAL A 1 74 ? -14.079 0.464 9.376 1.00 52.62 74 VAL A N 1
ATOM 580 C CA . VAL A 1 74 ? -15.022 1.252 10.189 1.00 52.62 74 VAL A CA 1
ATOM 581 C C . VAL A 1 74 ? -14.757 2.761 10.022 1.00 52.62 74 VAL A C 1
ATOM 583 O O . VAL A 1 74 ? -15.639 3.560 10.297 1.00 52.62 74 VAL A O 1
ATOM 586 N N . GLY A 1 75 ? -13.590 3.179 9.502 1.00 50.28 75 GLY A N 1
ATOM 587 C CA . GLY A 1 75 ? -13.237 4.606 9.369 1.00 50.28 75 GLY A CA 1
ATOM 588 C C . GLY A 1 75 ? -12.844 5.124 7.979 1.00 50.28 75 GLY A C 1
ATOM 589 O O . GLY A 1 75 ? -12.992 6.313 7.723 1.00 50.28 75 GLY A O 1
ATOM 590 N N . LEU A 1 76 ? -12.353 4.283 7.060 1.00 47.38 76 LEU A N 1
ATOM 591 C CA . LEU A 1 76 ? -11.739 4.778 5.810 1.00 47.38 76 LEU A CA 1
ATOM 592 C C . LEU A 1 76 ? -12.725 4.996 4.651 1.00 47.38 76 LEU A C 1
ATOM 594 O O . LEU A 1 76 ? -12.440 5.781 3.750 1.00 47.38 76 LEU A O 1
ATOM 598 N N . TYR A 1 77 ? -13.897 4.354 4.666 1.00 47.53 77 TYR A N 1
ATOM 599 C CA . TYR A 1 77 ? -14.866 4.490 3.567 1.00 47.53 77 TYR A CA 1
ATOM 600 C C . TYR A 1 77 ? -15.542 5.871 3.514 1.00 47.53 77 TYR A C 1
ATOM 602 O O . TYR A 1 77 ? -15.933 6.313 2.436 1.00 47.53 77 TYR A O 1
ATOM 610 N N . PHE A 1 78 ? -15.630 6.583 4.643 1.00 47.53 78 PHE A N 1
ATOM 611 C CA . PHE A 1 78 ? -16.198 7.935 4.673 1.00 47.53 78 PHE A CA 1
ATOM 612 C C . PHE A 1 78 ? -15.236 9.001 4.139 1.00 47.53 78 PHE A C 1
ATOM 614 O O . PHE A 1 78 ? -15.687 9.962 3.523 1.00 47.53 78 PHE A O 1
ATOM 621 N N . TYR A 1 79 ? -13.921 8.810 4.271 1.00 47.44 79 TYR A N 1
ATOM 622 C CA . TYR A 1 79 ? -12.949 9.786 3.765 1.00 47.44 79 TYR A CA 1
ATOM 623 C C . TYR A 1 79 ? -12.832 9.769 2.228 1.00 47.44 79 TYR A C 1
ATOM 625 O O . TYR A 1 79 ? -12.577 10.799 1.613 1.00 47.44 79 TYR A O 1
ATOM 633 N N . GLY A 1 80 ? -13.080 8.621 1.586 1.00 43.50 80 GLY A N 1
ATOM 634 C CA . GLY A 1 80 ? -12.982 8.482 0.127 1.00 43.50 80 GLY A CA 1
ATOM 635 C C . GLY A 1 80 ? -14.170 9.044 -0.669 1.00 43.50 80 GLY A C 1
ATOM 636 O O . GLY A 1 80 ? -13.987 9.457 -1.813 1.00 43.50 80 GLY A O 1
ATOM 637 N N . GLN A 1 81 ? -15.384 9.088 -0.102 1.00 46.62 81 GLN A N 1
ATOM 638 C CA . GLN A 1 81 ? -16.555 9.621 -0.822 1.00 46.62 81 GLN A CA 1
ATOM 639 C C . GLN A 1 81 ? -16.619 11.152 -0.838 1.00 46.62 81 GLN A C 1
ATOM 641 O O . GLN A 1 81 ? -17.204 11.709 -1.765 1.00 46.62 81 GLN A O 1
ATOM 646 N N . GLN A 1 82 ? -15.985 11.836 0.119 1.00 43.00 82 GLN A N 1
ATOM 647 C CA . GLN A 1 82 ? -15.936 13.300 0.130 1.00 43.00 82 GLN A CA 1
ATOM 648 C C . GLN A 1 82 ? -15.110 13.850 -1.053 1.00 43.00 82 GLN A C 1
ATOM 650 O O . GLN A 1 82 ? -15.521 14.808 -1.693 1.00 43.00 82 GLN A O 1
ATOM 655 N N . ILE A 1 83 ? -14.008 13.184 -1.428 1.00 46.81 83 ILE A N 1
ATOM 656 C CA . ILE A 1 83 ? -13.093 13.649 -2.493 1.00 46.81 83 ILE A CA 1
ATOM 657 C C . ILE A 1 83 ? -13.717 13.527 -3.897 1.00 46.81 83 ILE A C 1
ATOM 659 O O . ILE A 1 83 ? -13.347 14.254 -4.817 1.00 46.81 83 ILE A O 1
ATOM 663 N N . LYS A 1 84 ? -14.695 12.632 -4.089 1.00 39.06 84 LYS A N 1
ATOM 664 C CA . LYS A 1 84 ? -15.268 12.380 -5.421 1.00 39.06 84 LYS A CA 1
ATOM 665 C C . LYS A 1 84 ? -16.332 13.398 -5.848 1.00 39.06 84 LYS A C 1
ATOM 667 O O . LYS A 1 84 ? -16.638 13.451 -7.030 1.00 39.06 84 LYS A O 1
ATOM 672 N N . LYS A 1 85 ? -16.880 14.205 -4.930 1.00 40.59 85 LYS A N 1
ATOM 673 C CA . LYS A 1 85 ? -17.840 15.269 -5.283 1.00 40.59 85 LYS A CA 1
ATOM 674 C C . LYS A 1 85 ? -17.187 16.603 -5.652 1.00 40.59 85 LYS A C 1
ATOM 676 O O . LYS A 1 85 ? -17.826 17.385 -6.344 1.00 40.59 85 LYS A O 1
ATOM 681 N N . ASP A 1 86 ? -15.924 16.819 -5.288 1.00 46.22 86 ASP A N 1
ATOM 682 C CA . ASP A 1 86 ? -15.242 18.097 -5.540 1.00 46.22 86 ASP A CA 1
ATOM 683 C C . ASP A 1 86 ? -14.390 18.101 -6.828 1.00 46.22 86 ASP A C 1
ATOM 685 O O . ASP A 1 86 ? -13.960 19.160 -7.281 1.00 46.22 86 ASP A O 1
ATOM 689 N N . ASN A 1 87 ? -14.173 16.941 -7.465 1.00 44.97 87 ASN A N 1
ATOM 690 C CA . ASN A 1 87 ? -13.321 16.829 -8.661 1.00 44.97 87 ASN A CA 1
ATOM 691 C C . ASN A 1 87 ? -14.042 16.995 -10.012 1.00 44.97 87 ASN A C 1
ATOM 693 O O . ASN A 1 87 ? -13.379 17.245 -11.015 1.00 44.97 87 ASN A O 1
ATOM 697 N N . ASP A 1 88 ? -15.376 16.937 -10.067 1.00 44.09 88 ASP A N 1
ATOM 698 C CA . ASP A 1 88 ? -16.107 17.127 -11.334 1.00 44.09 88 ASP A CA 1
ATOM 699 C C . ASP A 1 88 ? -16.330 18.617 -11.686 1.00 44.09 88 ASP A C 1
ATOM 701 O O . ASP A 1 88 ? -16.855 18.936 -12.751 1.00 44.09 88 ASP A O 1
ATOM 705 N N . HIS A 1 89 ? -15.911 19.555 -10.826 1.00 47.25 89 HIS A N 1
ATOM 706 C CA . HIS A 1 89 ? -15.941 21.001 -11.109 1.00 47.25 89 HIS A CA 1
ATOM 707 C C . HIS A 1 89 ? -14.565 21.629 -11.381 1.00 47.25 89 HIS A C 1
ATOM 709 O O . HIS A 1 89 ? -14.502 22.764 -11.849 1.00 47.25 89 HIS A O 1
ATOM 715 N N . SER A 1 90 ? -13.462 20.912 -11.152 1.00 45.81 90 SER A N 1
ATOM 716 C CA . SER A 1 90 ? -12.103 21.464 -11.269 1.00 45.81 90 SER A CA 1
ATOM 717 C C . SER A 1 90 ? -11.387 21.125 -12.584 1.00 45.81 90 SER A C 1
ATOM 719 O O . SER A 1 90 ? -10.419 21.799 -12.938 1.00 45.81 90 SER A O 1
ATOM 721 N N . ILE A 1 91 ? -11.859 20.143 -13.361 1.00 46.78 91 ILE A N 1
ATOM 722 C CA . ILE A 1 91 ? -11.139 19.680 -14.564 1.00 46.78 91 ILE A CA 1
ATOM 723 C C . ILE A 1 91 ? -11.272 20.643 -15.765 1.00 46.78 91 ILE A C 1
ATOM 725 O O . ILE A 1 91 ? -10.376 20.687 -16.606 1.00 46.78 91 ILE A O 1
ATOM 729 N N . THR A 1 92 ? -12.290 21.509 -15.827 1.00 42.47 92 THR A N 1
ATOM 730 C CA . THR A 1 92 ? -12.453 22.444 -16.966 1.00 42.47 92 THR A CA 1
ATOM 731 C C . THR A 1 92 ? -11.588 23.716 -16.867 1.00 42.47 92 THR A C 1
ATOM 733 O O . THR A 1 92 ? -11.442 24.424 -17.858 1.00 42.47 92 THR A O 1
ATOM 736 N N . GLN A 1 93 ? -10.957 24.023 -15.723 1.00 46.47 93 GLN A N 1
ATOM 737 C CA . GLN A 1 93 ? -10.169 25.265 -15.559 1.00 46.47 93 GLN A CA 1
ATOM 738 C C . GLN A 1 93 ? -8.640 25.102 -15.627 1.00 46.47 93 GLN A C 1
ATOM 740 O O . GLN A 1 93 ? -7.927 26.104 -15.671 1.00 46.47 93 GLN A O 1
ATOM 745 N N . ILE A 1 94 ? -8.100 23.880 -15.689 1.00 44.81 94 ILE A N 1
ATOM 746 C CA . ILE A 1 94 ? -6.643 23.666 -15.557 1.00 44.81 94 ILE A CA 1
ATOM 747 C C . ILE A 1 94 ? -5.864 23.906 -16.868 1.00 44.81 94 ILE A C 1
ATOM 749 O O . ILE A 1 94 ? -4.646 24.064 -16.836 1.00 44.81 94 ILE A O 1
ATOM 753 N N . MET A 1 95 ? -6.522 24.041 -18.025 1.00 38.84 95 MET A N 1
ATOM 754 C CA . MET A 1 95 ? -5.804 24.161 -19.307 1.00 38.84 95 MET A CA 1
ATOM 755 C C . MET A 1 95 ? -5.396 25.587 -19.734 1.00 38.84 95 MET A C 1
ATOM 757 O O . MET A 1 95 ? -4.705 25.711 -20.737 1.00 38.84 95 MET A O 1
ATOM 761 N N . ASN A 1 96 ? -5.744 26.652 -18.993 1.00 45.53 96 ASN A N 1
ATOM 762 C CA . ASN A 1 96 ? -5.536 28.040 -19.460 1.00 45.53 96 ASN A CA 1
ATOM 763 C C . ASN A 1 96 ? -4.683 28.962 -18.568 1.00 45.53 96 ASN A C 1
ATOM 765 O O . ASN A 1 96 ? -4.567 30.141 -18.888 1.00 45.53 96 ASN A O 1
ATOM 769 N N . ASN A 1 97 ? -4.065 28.487 -17.480 1.00 41.62 97 ASN A N 1
ATOM 770 C CA . ASN A 1 97 ? -3.526 29.403 -16.460 1.00 41.62 97 ASN A CA 1
ATOM 771 C C . ASN A 1 97 ? -2.007 29.318 -16.210 1.00 41.62 97 ASN A C 1
ATOM 773 O O . ASN A 1 97 ? -1.563 29.343 -15.066 1.00 41.62 97 ASN A O 1
ATOM 777 N N . PHE A 1 98 ? -1.198 29.233 -17.275 1.00 45.03 98 PHE A N 1
ATOM 778 C CA . PHE A 1 98 ? 0.275 29.242 -17.172 1.00 45.03 98 PHE A CA 1
ATOM 779 C C . PHE A 1 98 ? 0.932 30.616 -17.418 1.00 45.03 98 PHE A C 1
ATOM 781 O O . PHE A 1 98 ? 2.148 30.702 -17.524 1.00 45.03 98 PHE A O 1
ATOM 788 N N . ASN A 1 99 ? 0.165 31.707 -17.491 1.00 39.16 99 ASN A N 1
ATOM 789 C CA . ASN A 1 99 ? 0.715 33.054 -17.677 1.00 39.16 99 ASN A CA 1
ATOM 790 C C . ASN A 1 99 ? -0.063 34.066 -16.830 1.00 39.16 99 ASN A C 1
ATOM 792 O O . ASN A 1 99 ? -1.065 34.596 -17.298 1.00 39.16 99 ASN A O 1
ATOM 796 N N . ASN A 1 100 ? 0.378 34.280 -15.584 1.00 44.28 100 ASN A N 1
ATOM 797 C CA . ASN A 1 100 ? 0.276 35.525 -14.796 1.00 44.28 100 ASN A CA 1
ATOM 798 C C . ASN A 1 100 ? 0.163 35.226 -13.299 1.00 44.28 100 ASN A C 1
ATOM 800 O O . ASN A 1 100 ? -0.942 35.089 -12.785 1.00 44.28 100 ASN A O 1
ATOM 804 N N . GLN A 1 101 ? 1.288 35.220 -12.578 1.00 37.88 101 GLN A N 1
ATOM 805 C CA . GLN A 1 101 ? 1.296 35.498 -11.137 1.00 37.88 101 GLN A CA 1
ATOM 806 C C . GLN A 1 101 ? 2.570 36.261 -10.744 1.00 37.88 101 GLN A C 1
ATOM 808 O O . GLN A 1 101 ? 3.541 35.697 -10.249 1.00 37.88 101 GLN A O 1
ATOM 813 N N . GLN A 1 102 ? 2.540 37.577 -10.952 1.00 39.16 102 GLN A N 1
ATOM 814 C CA . GLN A 1 102 ? 3.203 38.546 -10.081 1.00 39.16 102 GLN A CA 1
ATOM 815 C C . GLN A 1 102 ? 2.192 39.656 -9.777 1.00 39.16 102 GLN A C 1
ATOM 817 O O . GLN A 1 102 ? 1.542 40.160 -10.688 1.00 39.16 102 GLN A O 1
ATOM 822 N N . ASN A 1 103 ? 2.116 40.026 -8.497 1.00 40.66 103 ASN A N 1
ATOM 823 C CA . ASN A 1 103 ? 1.272 41.054 -7.877 1.00 40.66 103 ASN A CA 1
ATOM 824 C C . ASN A 1 103 ? -0.195 40.686 -7.623 1.00 40.66 103 ASN A C 1
ATOM 826 O O . ASN A 1 103 ? -1.036 40.819 -8.504 1.00 40.66 103 ASN A O 1
ATOM 830 N N . GLN A 1 104 ? -0.502 40.339 -6.368 1.00 38.34 104 GLN A N 1
ATOM 831 C CA . GLN A 1 104 ? -1.419 41.101 -5.500 1.00 38.34 104 GLN A CA 1
ATOM 832 C C . GLN A 1 104 ? -1.603 40.362 -4.163 1.00 38.34 104 GLN A C 1
ATOM 834 O O . GLN A 1 104 ? -2.298 39.355 -4.082 1.00 38.34 104 GLN A O 1
ATOM 839 N N . GLU A 1 105 ? -0.996 40.894 -3.103 1.00 34.66 105 GLU A N 1
ATOM 840 C CA . GLU A 1 105 ? -1.412 40.661 -1.717 1.00 34.66 105 GLU A CA 1
ATOM 841 C C . GLU A 1 105 ? -1.945 41.983 -1.143 1.00 34.66 105 GLU A C 1
ATOM 843 O O . GLU A 1 105 ? -1.474 43.053 -1.520 1.00 34.66 105 GLU A O 1
ATOM 848 N N . GLN A 1 106 ? -2.885 41.861 -0.198 1.00 36.19 106 GLN A N 1
ATOM 849 C CA . GLN A 1 106 ? -3.620 42.891 0.561 1.00 36.19 106 GLN A CA 1
ATOM 850 C C . GLN A 1 106 ? -4.945 43.385 -0.036 1.00 36.19 106 GLN A C 1
ATOM 852 O O . GLN A 1 106 ? -4.998 44.410 -0.709 1.00 36.19 106 GLN A O 1
ATOM 857 N N . ASN A 1 107 ? -6.056 42.764 0.387 1.00 33.72 107 ASN A N 1
ATOM 858 C CA . ASN A 1 107 ? -6.958 43.416 1.347 1.00 33.72 107 ASN A CA 1
ATOM 859 C C . ASN A 1 107 ? -8.108 42.516 1.855 1.00 33.72 107 ASN A C 1
ATOM 861 O O . ASN A 1 107 ? -8.669 41.727 1.106 1.00 33.72 107 ASN A O 1
ATOM 865 N N . GLN A 1 108 ? -8.488 42.787 3.112 1.00 32.44 108 GLN A N 1
ATOM 866 C CA . GLN A 1 108 ? -9.812 42.643 3.749 1.00 32.44 108 GLN A CA 1
ATOM 867 C C . GLN A 1 108 ? -10.242 41.343 4.472 1.00 32.44 108 GLN A C 1
ATOM 869 O O . GLN A 1 108 ? -10.695 40.359 3.897 1.00 32.44 108 GLN A O 1
ATOM 874 N N . LEU A 1 109 ? -10.217 41.468 5.812 1.00 35.50 109 LEU A N 1
ATOM 875 C CA . LEU A 1 109 ? -11.263 41.067 6.768 1.00 35.50 109 LEU A CA 1
ATOM 876 C C . LEU A 1 109 ? -12.680 41.446 6.274 1.00 35.50 109 LEU A C 1
ATOM 878 O O . LEU A 1 109 ? -12.860 42.576 5.830 1.00 35.50 109 LEU A O 1
ATOM 882 N N . ASN A 1 110 ? -13.704 40.620 6.534 1.00 31.03 110 ASN A N 1
ATOM 883 C CA . ASN A 1 110 ? -14.669 40.791 7.647 1.00 31.03 110 ASN A CA 1
ATOM 884 C C . ASN A 1 110 ? -15.998 40.019 7.419 1.00 31.03 110 ASN A C 1
ATOM 886 O O . ASN A 1 110 ? -16.541 40.025 6.324 1.00 31.03 110 ASN A O 1
ATOM 890 N N . ASN A 1 111 ? -16.519 39.441 8.511 1.00 37.25 111 ASN A N 1
ATOM 891 C CA . ASN A 1 111 ? -17.915 39.118 8.859 1.00 37.25 111 ASN A CA 1
ATOM 892 C C . ASN A 1 111 ? -18.903 38.542 7.824 1.00 37.25 111 ASN A C 1
ATOM 894 O O . ASN A 1 111 ? -19.361 39.250 6.938 1.00 37.25 111 ASN A O 1
ATOM 898 N N . GLN A 1 112 ? -19.454 37.361 8.145 1.00 32.41 112 GLN A N 1
ATOM 899 C CA . GLN A 1 112 ? -20.895 37.192 8.414 1.00 32.41 112 GLN A CA 1
ATOM 900 C C . GLN A 1 112 ? -21.197 35.782 8.950 1.00 32.41 112 GLN A C 1
ATOM 902 O O . GLN A 1 112 ? -20.933 34.779 8.292 1.00 32.41 112 GLN A O 1
ATOM 907 N N . SER A 1 113 ? -21.789 35.720 10.144 1.00 45.47 113 SER A N 1
ATOM 908 C CA . SER A 1 113 ? -22.463 34.532 10.673 1.00 45.47 113 SER A CA 1
ATOM 909 C C . SER A 1 113 ? -23.898 34.498 10.142 1.00 45.47 113 SER A C 1
ATOM 911 O O . SER A 1 113 ? -24.651 35.426 10.447 1.00 45.47 113 SER A O 1
ATOM 913 N N . PRO A 1 114 ? -24.341 33.452 9.429 1.00 41.75 114 PRO A N 1
ATOM 914 C CA . PRO A 1 114 ? -25.755 33.167 9.320 1.00 41.75 114 PRO A CA 1
ATOM 915 C C . PRO A 1 1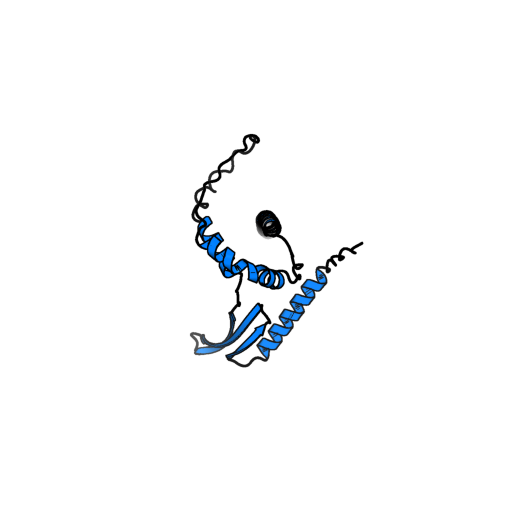14 ? -26.175 32.265 10.481 1.00 41.75 114 PRO A C 1
ATOM 917 O O . PRO A 1 114 ? -25.578 31.225 10.756 1.00 41.75 114 PRO A O 1
ATOM 920 N N . ASN A 1 115 ? -27.234 32.701 11.152 1.00 48.50 115 ASN A N 1
ATOM 921 C CA . ASN A 1 115 ? -28.039 31.933 12.085 1.00 48.50 115 ASN A CA 1
ATOM 922 C C . ASN A 1 115 ? -28.665 30.745 11.325 1.00 48.50 115 ASN A C 1
ATOM 924 O O . ASN A 1 115 ? -29.778 30.835 10.816 1.00 48.50 115 ASN A O 1
ATOM 928 N N . GLN A 1 116 ? -27.891 29.676 11.138 1.00 42.56 116 GLN A N 1
ATOM 929 C CA . GLN A 1 116 ? -28.342 28.423 10.545 1.00 42.56 116 GLN A CA 1
ATOM 930 C C . GLN A 1 116 ? -28.808 27.506 11.667 1.00 42.56 116 GLN A C 1
ATOM 932 O O . GLN A 1 116 ? -28.037 27.168 12.568 1.00 42.56 116 GLN A O 1
ATOM 937 N N . GLU A 1 117 ? -30.073 27.090 11.597 1.00 51.53 117 GLU A N 1
ATOM 938 C CA . GLU A 1 117 ? -30.565 25.991 12.414 1.00 51.53 117 GLU A CA 1
ATOM 939 C C . GLU A 1 117 ? -29.602 24.800 12.287 1.00 51.53 117 GLU A C 1
ATOM 941 O O . GLU A 1 117 ? -29.165 24.477 11.175 1.00 51.53 117 GLU A O 1
ATOM 946 N N . PRO A 1 118 ? -29.230 24.153 13.405 1.00 50.91 118 PRO A N 1
ATOM 947 C CA . PRO A 1 118 ? -28.236 23.097 13.399 1.00 50.91 118 PRO A CA 1
ATOM 948 C C . PRO A 1 118 ? -28.721 21.972 12.487 1.00 50.91 118 PRO A C 1
ATOM 950 O O . PRO A 1 118 ? -29.667 21.253 12.821 1.00 50.91 118 PRO A O 1
ATOM 953 N N . SER A 1 119 ? -28.057 21.835 11.334 1.00 48.66 119 SER A N 1
ATOM 954 C CA . SER A 1 119 ? -28.220 20.718 10.402 1.00 48.66 119 SER A CA 1
ATOM 955 C C . SER A 1 119 ? -28.316 19.414 11.198 1.00 48.66 119 SER A C 1
ATOM 957 O O . SER A 1 119 ? -27.599 19.250 12.185 1.00 48.66 119 SER A O 1
ATOM 959 N N . GLY A 1 120 ? -29.195 1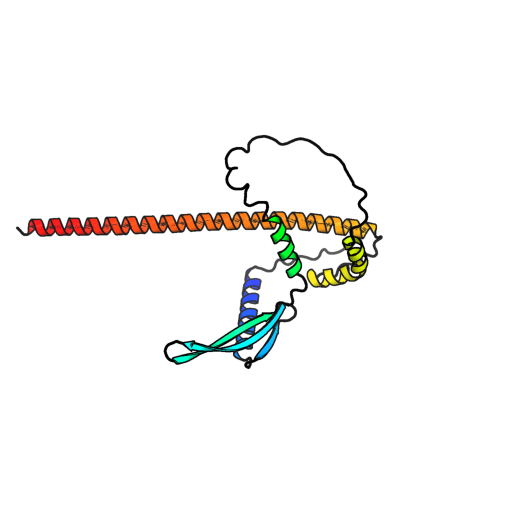8.480 10.817 1.00 48.03 120 GLY A N 1
ATOM 960 C CA . GLY A 1 120 ? -29.438 17.235 11.572 1.00 48.03 120 GLY A CA 1
ATOM 961 C C . GLY A 1 120 ? -28.165 16.435 11.901 1.00 48.03 120 GLY A C 1
ATOM 962 O O . GLY A 1 120 ? -28.120 15.719 12.900 1.00 48.03 120 GLY A O 1
ATOM 963 N N . LEU A 1 121 ? -27.093 16.652 11.133 1.00 49.53 121 LEU A N 1
ATOM 964 C CA . LEU A 1 121 ? -25.735 16.191 11.426 1.00 49.53 121 LEU A CA 1
ATOM 965 C C . LEU A 1 121 ? -25.183 16.726 12.756 1.00 49.53 121 LEU A C 1
ATOM 967 O O . LEU A 1 121 ? -24.629 15.957 13.529 1.00 49.53 121 LEU A O 1
ATOM 971 N N . MET A 1 122 ? -25.383 18.001 13.084 1.00 54.03 122 MET A N 1
ATOM 972 C CA . MET A 1 122 ? -24.962 18.604 14.353 1.00 54.03 122 MET A CA 1
ATOM 973 C C . MET A 1 122 ? -25.730 18.018 15.552 1.00 54.03 122 MET A C 1
ATOM 975 O O . MET A 1 122 ? -25.149 1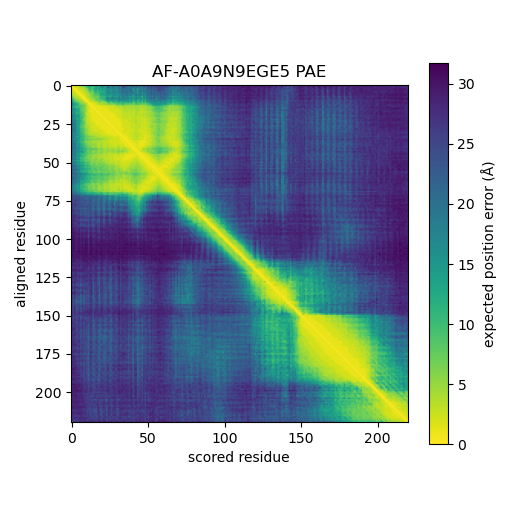7.834 16.622 1.00 54.03 122 MET A O 1
ATOM 979 N N . LYS A 1 123 ? -27.006 17.639 15.365 1.00 55.50 123 LYS A N 1
ATOM 980 C CA . LYS A 1 123 ? -27.797 16.926 16.388 1.00 55.50 123 LYS A CA 1
ATOM 981 C C . LYS A 1 123 ? -27.294 15.494 16.612 1.00 55.50 123 LYS A C 1
ATOM 983 O O . LYS A 1 123 ? -27.225 15.055 17.757 1.00 55.50 123 LYS A O 1
ATOM 988 N N . MET A 1 124 ? -26.877 14.790 15.556 1.00 55.22 124 MET A N 1
ATOM 989 C CA . MET A 1 124 ? -26.236 13.471 15.681 1.00 55.22 124 MET A CA 1
ATOM 990 C C . MET A 1 124 ? -24.826 13.549 16.280 1.00 55.22 124 MET A C 1
ATOM 992 O O . MET A 1 124 ? -24.486 12.740 17.143 1.00 55.22 124 MET A O 1
ATOM 996 N N . VAL A 1 125 ? -24.023 14.546 15.895 1.00 53.78 125 VAL A N 1
ATOM 997 C CA . VAL A 1 125 ? -22.692 14.779 16.482 1.00 53.78 125 VAL A CA 1
ATOM 998 C C . VAL A 1 125 ? -22.820 15.014 17.989 1.00 53.78 125 VAL A C 1
ATOM 1000 O O . VAL A 1 125 ? -22.068 14.416 18.759 1.00 53.78 125 VAL A O 1
ATOM 1003 N N . GLY A 1 126 ? -23.850 15.753 18.420 1.00 63.62 126 GLY A N 1
ATOM 1004 C CA . GLY A 1 126 ? -24.184 15.947 19.832 1.00 63.62 126 GLY A CA 1
ATOM 1005 C C . GLY A 1 126 ? -24.476 14.653 20.607 1.00 63.62 126 GLY A C 1
ATOM 1006 O O . GLY A 1 126 ? -24.098 14.548 21.770 1.00 63.62 126 GLY A O 1
ATOM 1007 N N . GLN A 1 127 ? -25.077 13.640 19.969 1.00 61.81 127 GLN A N 1
ATOM 1008 C CA . GLN A 1 127 ? -25.337 12.330 20.591 1.00 61.81 127 GLN A CA 1
ATOM 1009 C C . GLN A 1 127 ? -24.112 11.402 20.598 1.00 61.81 127 GLN A C 1
ATOM 1011 O O . GLN A 1 127 ? -24.024 10.510 21.440 1.00 61.81 127 GLN A O 1
ATOM 1016 N N . SER A 1 128 ? -23.152 11.611 19.692 1.00 58.75 128 SER A N 1
ATOM 1017 C CA . SER A 1 128 ? -21.897 10.841 19.643 1.00 58.75 128 SER A CA 1
ATOM 1018 C C . SER A 1 128 ? -20.774 11.387 20.538 1.00 58.75 128 SER A C 1
ATOM 1020 O O . SER A 1 128 ? -19.784 10.691 20.766 1.00 58.75 128 SER A O 1
ATOM 1022 N N . LEU A 1 129 ? -20.939 12.594 21.099 1.00 65.88 129 LEU A N 1
ATOM 1023 C CA . LEU A 1 129 ? -19.994 13.227 22.030 1.00 65.88 129 LEU A CA 1
ATOM 1024 C C . LEU A 1 129 ? -19.524 12.338 23.201 1.00 65.88 129 LEU A C 1
ATOM 1026 O O . LEU A 1 129 ? -18.324 12.356 23.473 1.00 65.88 129 LEU A O 1
ATOM 1030 N N . PRO A 1 130 ? -20.370 11.530 23.876 1.00 69.88 130 PRO A N 1
ATOM 1031 C CA . PRO A 1 130 ? -19.891 10.669 24.961 1.00 69.88 130 PRO A CA 1
ATOM 1032 C C . PRO A 1 130 ? -18.989 9.520 24.484 1.00 69.88 130 PRO A C 1
ATOM 1034 O O . PRO A 1 130 ? -18.198 9.002 25.267 1.00 69.88 130 PRO A O 1
ATOM 1037 N N . PHE A 1 131 ? -19.065 9.132 23.207 1.00 74.06 131 PHE A N 1
ATOM 1038 C CA . PHE A 1 131 ? -18.259 8.043 22.635 1.00 74.06 131 PHE A CA 1
ATOM 1039 C C . PHE A 1 131 ? -16.985 8.536 21.945 1.00 74.06 131 PHE A C 1
ATOM 1041 O O . PHE A 1 131 ? -16.093 7.744 21.639 1.00 74.06 131 PHE A O 1
ATOM 1048 N N . LEU A 1 132 ? -16.880 9.845 21.724 1.00 67.94 132 LEU A N 1
ATOM 1049 C CA . LEU A 1 132 ? -15.738 10.492 21.087 1.00 67.94 132 LEU A CA 1
ATOM 1050 C C . LEU A 1 132 ? -14.407 10.179 21.796 1.00 67.94 132 LEU A C 1
ATOM 1052 O O . LEU A 1 132 ? -13.462 9.823 21.092 1.00 67.94 132 LEU A O 1
ATOM 1056 N N . PRO A 1 133 ? -14.313 10.192 23.144 1.00 62.84 133 PRO A N 1
ATOM 1057 C CA . PRO A 1 133 ? -13.089 9.796 23.843 1.00 62.84 133 PRO A CA 1
ATOM 1058 C C . PRO A 1 133 ? -12.670 8.351 23.542 1.00 62.84 133 PRO A C 1
ATOM 1060 O O . PRO A 1 133 ? -11.488 8.081 23.338 1.00 62.84 133 PRO A O 1
ATOM 1063 N N . LEU A 1 134 ? -13.642 7.438 23.445 1.00 72.75 134 LEU A N 1
ATOM 1064 C CA . LEU A 1 134 ? -13.401 6.023 23.167 1.00 72.75 134 LEU A CA 1
ATOM 1065 C C . LEU A 1 134 ? -12.890 5.817 21.733 1.00 72.75 134 LEU A C 1
ATOM 1067 O O . LEU A 1 134 ? -11.952 5.057 21.503 1.00 72.75 134 LEU A O 1
ATOM 1071 N N . LEU A 1 135 ? -13.472 6.533 20.765 1.00 70.31 135 LEU A N 1
ATOM 1072 C CA . LEU A 1 135 ? -13.021 6.511 19.373 1.00 70.31 135 LEU A CA 1
ATOM 1073 C C . LEU A 1 135 ? -11.630 7.132 19.224 1.00 70.31 135 LEU A C 1
ATOM 1075 O O . LEU A 1 135 ? -10.794 6.598 18.499 1.00 70.31 135 LEU A O 1
ATOM 1079 N N . PHE A 1 136 ? -11.348 8.223 19.933 1.00 68.00 136 PHE A N 1
ATOM 1080 C CA . PHE A 1 136 ? -10.038 8.867 19.887 1.00 68.00 136 PHE A CA 1
ATOM 1081 C C . PHE A 1 136 ? -8.940 7.982 20.491 1.00 68.00 136 PHE A C 1
ATOM 1083 O O . PHE A 1 136 ? -7.853 7.900 19.919 1.00 68.00 136 PHE A O 1
ATOM 1090 N N . GLU A 1 137 ? -9.218 7.283 21.597 1.00 71.00 137 GLU A N 1
ATOM 1091 C CA . GLU A 1 137 ? -8.285 6.307 22.181 1.00 71.00 137 GLU A CA 1
ATOM 1092 C C . GLU A 1 137 ? -7.997 5.169 21.189 1.00 71.00 137 GLU A C 1
ATOM 1094 O O . GLU A 1 137 ? -6.838 4.810 20.986 1.00 71.00 137 GLU A O 1
ATOM 1099 N N . GLN A 1 138 ? -9.025 4.663 20.498 1.00 65.25 138 GLN A N 1
ATOM 1100 C CA . GLN A 1 138 ? -8.876 3.614 19.482 1.00 65.25 138 GLN A CA 1
ATOM 1101 C C . GLN A 1 138 ? -8.079 4.078 18.252 1.00 65.25 138 GLN A C 1
ATOM 1103 O O . GLN A 1 138 ? -7.254 3.324 17.742 1.00 65.25 138 GLN A O 1
ATOM 1108 N N . PHE A 1 139 ? -8.292 5.309 17.776 1.00 64.38 139 PHE A N 1
ATOM 1109 C CA . PHE A 1 139 ? -7.611 5.820 16.579 1.00 64.38 139 PHE A CA 1
ATOM 1110 C C . PHE A 1 139 ? -6.189 6.317 16.840 1.00 64.38 139 PHE A C 1
ATOM 1112 O O . PHE A 1 139 ? -5.317 6.159 15.989 1.00 64.38 139 PHE A O 1
ATOM 1119 N N . THR A 1 140 ? -5.942 6.938 17.992 1.00 67.69 140 THR A N 1
ATOM 1120 C CA . THR A 1 140 ? -4.637 7.548 18.293 1.00 67.69 140 THR A CA 1
ATOM 1121 C C . THR A 1 140 ? -3.733 6.649 19.132 1.00 67.69 140 THR A C 1
ATOM 1123 O O . THR A 1 140 ? -2.536 6.922 19.237 1.00 67.69 140 THR A O 1
ATOM 1126 N N . GLY A 1 141 ? -4.281 5.599 19.756 1.00 63.09 141 GLY A N 1
ATOM 1127 C CA . GLY A 1 141 ? -3.565 4.732 20.695 1.00 63.09 141 GLY A CA 1
ATOM 1128 C C . GLY A 1 141 ? -3.093 5.450 21.966 1.00 63.09 141 GLY A C 1
ATOM 1129 O O . GLY A 1 141 ? -2.412 4.853 22.797 1.00 63.09 141 GLY A O 1
ATOM 1130 N N . GLN A 1 142 ? -3.427 6.733 22.126 1.00 54.44 142 GLN A N 1
ATOM 1131 C CA . GLN A 1 142 ? -3.131 7.522 23.310 1.00 54.44 142 GLN A CA 1
ATOM 1132 C C . GLN A 1 142 ? -4.408 7.665 24.123 1.00 54.44 142 GLN A C 1
ATOM 1134 O O . GLN A 1 142 ? -5.439 8.100 23.612 1.00 54.44 142 GLN A O 1
ATOM 1139 N N . LYS A 1 143 ? -4.328 7.314 25.409 1.00 59.06 143 LYS A N 1
ATOM 1140 C CA . LYS A 1 143 ? -5.413 7.579 26.351 1.00 59.06 143 LYS A CA 1
ATOM 1141 C C . LYS A 1 143 ? -5.660 9.079 26.380 1.00 59.06 143 LYS A C 1
ATOM 1143 O O . LYS A 1 143 ? -4.776 9.838 26.781 1.00 59.06 143 LYS A O 1
ATOM 1148 N N . VAL A 1 144 ? -6.842 9.502 25.941 1.00 55.38 144 VAL A N 1
ATOM 1149 C CA . VAL A 1 144 ? -7.255 10.897 26.081 1.00 55.38 144 VAL A CA 1
ATOM 1150 C C . VAL A 1 144 ? -7.316 11.175 27.585 1.00 55.38 144 VAL A C 1
ATOM 1152 O O . VAL A 1 144 ? -7.990 10.424 28.297 1.00 55.38 144 VAL A O 1
ATOM 1155 N N . PRO A 1 145 ? -6.597 12.186 28.108 1.00 55.06 145 PRO A N 1
ATOM 1156 C CA . PRO A 1 145 ? -6.754 12.597 29.497 1.00 55.06 145 PRO A CA 1
ATOM 1157 C C . PRO A 1 145 ? -8.243 12.804 29.764 1.00 55.06 145 PRO A C 1
ATOM 1159 O O . PRO A 1 145 ? -8.911 13.404 28.923 1.00 55.06 145 PRO A O 1
ATOM 1162 N N . GLN A 1 146 ? -8.774 12.299 30.884 1.00 60.81 146 GLN A N 1
ATOM 1163 C CA . GLN A 1 146 ? -10.144 12.613 31.296 1.00 60.81 146 GLN A CA 1
ATOM 1164 C C . GLN A 1 146 ? -10.254 14.137 31.397 1.00 60.81 146 GLN A C 1
ATOM 1166 O O . GLN A 1 146 ? -9.847 14.736 32.391 1.00 60.81 146 GLN A O 1
ATOM 1171 N N . MET A 1 147 ? -10.742 14.775 30.334 1.00 56.56 147 MET A N 1
ATOM 1172 C CA . MET A 1 147 ? -11.036 16.195 30.328 1.00 56.56 147 MET A CA 1
ATOM 1173 C C . MET A 1 147 ? -12.287 16.356 31.183 1.00 56.56 147 MET A C 1
ATOM 1175 O O . MET A 1 147 ? -13.407 16.274 30.691 1.00 56.56 147 MET A O 1
ATOM 1179 N N . SER A 1 148 ? -12.088 16.546 32.489 1.00 57.16 148 SER A N 1
ATOM 1180 C CA . SER A 1 148 ? -13.093 17.087 33.409 1.00 57.16 148 SER A CA 1
ATOM 1181 C C . SER A 1 148 ? -13.280 18.580 33.112 1.00 57.16 148 SER A C 1
ATOM 1183 O O . SER A 1 148 ? -13.034 19.432 33.962 1.00 57.16 148 SER A O 1
ATOM 1185 N N . GLY A 1 149 ? -13.624 18.882 31.864 1.00 55.94 149 GLY A N 1
ATOM 1186 C CA . GLY A 1 149 ? -13.667 20.221 31.310 1.00 55.94 149 GLY A CA 1
ATOM 1187 C C . GLY A 1 149 ? -15.088 20.623 30.976 1.00 55.94 149 GLY A C 1
ATOM 1188 O O . GLY A 1 149 ? -15.869 19.831 30.442 1.00 55.94 149 GLY A O 1
ATOM 1189 N N . THR A 1 150 ? -15.424 21.870 31.288 1.00 67.31 150 THR A N 1
ATOM 1190 C CA . THR A 1 150 ? -16.668 22.497 30.833 1.00 67.31 150 THR A CA 1
ATOM 1191 C C . THR A 1 150 ? -16.762 22.406 29.305 1.00 67.31 150 THR A C 1
ATOM 1193 O O . THR A 1 150 ? -15.751 22.432 28.608 1.00 67.31 150 THR A O 1
ATOM 1196 N N . MET A 1 151 ? -17.976 22.296 28.757 1.00 68.31 151 MET A N 1
ATOM 1197 C CA . MET A 1 151 ? -18.247 22.137 27.313 1.00 68.31 151 MET A CA 1
ATOM 1198 C C . MET A 1 151 ? -17.453 23.106 26.405 1.00 68.31 151 MET A C 1
ATOM 1200 O O . MET A 1 151 ? -17.141 22.775 25.262 1.00 68.31 151 MET A O 1
ATOM 1204 N N . PHE A 1 152 ? -17.078 24.272 26.935 1.00 79.50 152 PHE A N 1
ATOM 1205 C CA . PHE A 1 152 ? -16.204 25.258 26.306 1.00 79.50 152 PHE A CA 1
ATOM 1206 C C . PHE A 1 152 ? -14.795 24.728 25.970 1.00 79.50 152 PHE A C 1
ATOM 1208 O O . PHE A 1 152 ? -14.308 24.928 24.858 1.00 79.50 152 PHE A O 1
ATOM 1215 N N . GLU A 1 153 ? -14.147 24.003 26.883 1.00 73.69 153 GLU A N 1
ATOM 1216 C CA . GLU A 1 153 ? -12.806 23.439 26.665 1.00 73.69 153 GLU A CA 1
ATOM 1217 C C . GLU A 1 153 ? -12.820 22.373 25.567 1.00 73.69 153 GLU A C 1
ATOM 1219 O O . GLU A 1 153 ? -11.897 22.294 24.756 1.00 73.69 153 GLU A O 1
ATOM 1224 N N . ILE A 1 154 ? -13.906 21.597 25.491 1.00 73.94 154 ILE A N 1
ATOM 1225 C CA . ILE A 1 154 ? -14.113 20.609 24.428 1.00 73.94 154 ILE A CA 1
ATOM 1226 C C . ILE A 1 154 ? -14.271 21.315 23.079 1.00 73.94 154 ILE A C 1
ATOM 1228 O O . ILE A 1 154 ? -13.646 20.900 22.105 1.00 73.94 154 ILE A O 1
ATOM 1232 N N . GLN A 1 155 ? -15.047 22.404 23.003 1.00 75.06 155 GLN A N 1
ATOM 1233 C CA . GLN A 1 155 ? -15.160 23.189 21.767 1.00 75.06 155 GLN A CA 1
ATOM 1234 C C . GLN A 1 155 ? -13.809 23.766 21.330 1.00 75.06 155 GLN A C 1
ATOM 1236 O O . GLN A 1 155 ? -13.468 23.707 20.149 1.00 75.06 155 GLN A O 1
ATOM 1241 N N . MET A 1 156 ? -13.010 24.269 22.273 1.00 84.62 156 MET A N 1
ATOM 1242 C CA . MET A 1 156 ? -11.675 24.786 21.976 1.00 84.62 156 MET A CA 1
ATOM 1243 C C . MET A 1 156 ? -10.740 23.680 21.463 1.00 84.62 156 MET A C 1
ATOM 1245 O O . MET A 1 156 ? -10.063 23.866 20.450 1.00 84.62 156 MET A O 1
ATOM 1249 N N . ALA A 1 157 ? -10.748 22.508 22.107 1.00 76.44 157 ALA A N 1
ATOM 1250 C CA . ALA A 1 157 ? -9.966 21.351 21.683 1.00 76.44 157 ALA A CA 1
ATOM 1251 C C . ALA A 1 157 ? -10.390 20.853 20.292 1.00 76.44 157 ALA A C 1
ATOM 1253 O O . ALA A 1 157 ? -9.533 20.565 19.457 1.00 76.44 157 ALA A O 1
ATOM 1254 N N . LEU A 1 158 ? -11.695 20.808 20.003 1.00 78.00 158 LEU A N 1
ATOM 1255 C CA . LEU A 1 158 ? -12.213 20.441 18.683 1.00 78.00 158 LEU A CA 1
ATOM 1256 C C . LEU A 1 158 ? -11.787 21.444 17.605 1.00 78.00 158 LEU A C 1
ATOM 1258 O O . LEU A 1 158 ? -11.342 21.023 16.539 1.00 78.00 158 LEU A O 1
ATOM 1262 N N . ASN A 1 159 ? -11.832 22.747 17.890 1.00 81.06 159 ASN A N 1
ATOM 1263 C CA . ASN A 1 159 ? -11.347 23.776 16.965 1.00 81.06 159 ASN A CA 1
ATOM 1264 C C . ASN A 1 159 ? -9.842 23.646 16.694 1.00 81.06 159 ASN A C 1
ATOM 1266 O O . ASN A 1 159 ? -9.399 23.808 15.557 1.00 81.06 159 ASN A O 1
ATOM 1270 N N . GLN A 1 160 ? -9.051 23.296 17.710 1.00 81.81 160 GLN A N 1
ATOM 1271 C CA . GLN A 1 160 ? -7.621 23.044 17.539 1.00 81.81 160 GLN A CA 1
ATOM 1272 C C . GLN A 1 160 ? -7.343 21.754 16.750 1.00 81.81 160 GLN A C 1
ATOM 1274 O O . GLN A 1 160 ? -6.421 21.703 15.937 1.00 81.81 160 GLN A O 1
ATOM 1279 N N . ILE A 1 161 ? -8.133 20.698 16.957 1.00 78.50 161 ILE A N 1
ATOM 1280 C CA . ILE A 1 161 ? -8.033 19.470 16.157 1.00 78.50 161 ILE A CA 1
ATOM 1281 C C . ILE A 1 161 ? -8.385 19.769 14.698 1.00 78.50 161 ILE A C 1
ATOM 1283 O O . ILE A 1 161 ? -7.683 19.304 13.801 1.00 78.50 161 ILE A O 1
ATOM 1287 N N . LEU A 1 162 ? -9.420 20.575 14.456 1.00 82.50 162 LEU A N 1
ATOM 1288 C CA . LEU A 1 162 ? -9.835 20.970 13.115 1.00 82.50 162 LEU A CA 1
ATOM 1289 C C . LEU A 1 162 ? -8.735 21.759 12.389 1.00 82.50 162 LEU A C 1
ATOM 1291 O O . LEU A 1 162 ? -8.402 21.427 11.251 1.00 82.50 162 LEU A O 1
ATOM 1295 N N . SER A 1 163 ? -8.114 22.741 13.050 1.00 82.50 163 SER A N 1
ATOM 1296 C CA . SER A 1 163 ? -7.010 23.507 12.454 1.00 82.50 163 SER A CA 1
ATOM 1297 C C . SER A 1 163 ? -5.778 22.635 12.181 1.00 82.50 163 SER A C 1
ATOM 1299 O O . SER A 1 163 ? -5.152 22.744 11.124 1.00 82.50 163 SER A O 1
ATOM 1301 N N . ASN A 1 164 ? -5.470 21.690 13.074 1.00 78.38 164 ASN A N 1
ATOM 1302 C CA . ASN A 1 164 ? -4.411 20.707 12.851 1.00 78.38 164 ASN A CA 1
ATOM 1303 C C . ASN A 1 164 ? -4.712 19.797 11.650 1.00 78.38 164 ASN A C 1
ATOM 1305 O O . ASN A 1 164 ? -3.808 19.527 10.859 1.00 78.38 164 ASN A O 1
ATOM 1309 N N . GLN A 1 165 ? -5.961 19.350 11.475 1.00 77.19 165 GLN A N 1
ATOM 1310 C CA . GLN A 1 165 ? -6.353 18.552 10.308 1.00 77.19 165 GLN A CA 1
ATOM 1311 C C . GLN A 1 165 ? -6.217 19.341 9.003 1.00 77.19 165 GLN A C 1
ATOM 1313 O O . GLN A 1 165 ? -5.691 18.810 8.027 1.00 77.19 165 GLN A O 1
ATOM 1318 N N . GLN A 1 166 ? -6.605 20.618 8.988 1.00 87.12 166 GLN A N 1
ATOM 1319 C CA . GLN A 1 166 ? -6.408 21.481 7.820 1.00 87.12 166 GLN A CA 1
ATOM 1320 C C . GLN A 1 166 ? -4.921 21.625 7.465 1.00 87.12 166 GLN A C 1
ATOM 1322 O O . GLN A 1 166 ? -4.549 21.476 6.300 1.00 87.12 166 GLN A O 1
ATOM 1327 N N . SER A 1 167 ? -4.053 21.831 8.462 1.00 90.38 167 SER A N 1
ATOM 1328 C CA . SER A 1 167 ? -2.601 21.906 8.244 1.00 90.38 167 SER A CA 1
ATOM 1329 C C . SER A 1 167 ? -2.015 20.585 7.728 1.00 90.38 167 SER A C 1
ATOM 1331 O O . SER A 1 167 ? -1.161 20.587 6.840 1.00 90.38 167 SER A O 1
ATOM 1333 N N . LEU A 1 168 ? -2.484 19.442 8.242 1.00 84.19 168 LEU A N 1
ATOM 1334 C CA . LEU A 1 168 ? -2.065 18.123 7.760 1.00 84.19 168 LEU A CA 1
ATOM 1335 C C . LEU A 1 168 ? -2.493 17.882 6.311 1.00 84.19 168 LEU A C 1
ATOM 1337 O O . LEU A 1 168 ? -1.678 17.404 5.526 1.00 84.19 168 LEU A O 1
ATOM 1341 N N . ASN A 1 169 ? -3.712 18.274 5.937 1.00 86.62 169 ASN A N 1
ATOM 1342 C CA . ASN A 1 169 ? -4.186 18.159 4.559 1.00 86.62 169 ASN A CA 1
ATOM 1343 C C . ASN A 1 169 ? -3.340 18.999 3.595 1.00 86.62 169 ASN A C 1
ATOM 1345 O O . ASN A 1 169 ? -2.946 18.505 2.543 1.00 86.62 169 ASN A O 1
ATOM 1349 N N . GLN A 1 170 ? -2.973 20.227 3.970 1.00 91.06 170 GLN A N 1
ATOM 1350 C CA . GLN A 1 170 ? -2.074 21.053 3.154 1.00 91.06 170 GLN A CA 1
ATOM 1351 C C . GLN A 1 170 ? -0.695 20.404 2.973 1.00 91.06 170 GLN A C 1
ATOM 1353 O O . GLN A 1 170 ? -0.151 20.392 1.869 1.00 91.06 170 GLN A O 1
ATOM 1358 N N . ARG A 1 171 ? -0.130 19.824 4.042 1.00 89.62 171 ARG A N 1
ATOM 1359 C CA . ARG A 1 171 ? 1.151 19.099 3.967 1.00 89.62 171 ARG A CA 1
ATOM 1360 C C . ARG A 1 171 ? 1.060 17.862 3.082 1.00 89.62 171 ARG A C 1
ATOM 1362 O O . ARG A 1 171 ? 2.015 17.569 2.369 1.00 89.62 171 ARG A O 1
ATOM 1369 N N . LEU A 1 172 ? -0.063 17.151 3.127 1.00 84.44 172 LEU A N 1
ATOM 1370 C CA . LEU A 1 172 ? -0.304 15.975 2.300 1.00 84.44 172 LEU A CA 1
ATOM 1371 C C . LEU A 1 172 ? -0.352 16.360 0.816 1.00 84.44 172 LEU A C 1
ATOM 1373 O O . LEU A 1 172 ? 0.399 15.789 0.032 1.00 84.44 172 LEU A O 1
ATOM 1377 N N . ILE A 1 173 ? -1.106 17.404 0.461 1.00 89.56 173 ILE A N 1
ATOM 1378 C CA . ILE A 1 173 ? -1.155 17.943 -0.910 1.00 89.56 173 ILE A CA 1
ATOM 1379 C C . ILE A 1 173 ? 0.242 18.377 -1.382 1.00 89.56 173 ILE A C 1
ATOM 1381 O O . ILE A 1 173 ? 0.651 18.080 -2.504 1.00 89.56 173 ILE A O 1
ATOM 1385 N N . ALA A 1 174 ? 1.015 19.055 -0.526 1.00 91.44 174 ALA A N 1
ATOM 1386 C CA . ALA A 1 174 ? 2.374 19.473 -0.865 1.00 91.44 174 ALA A CA 1
ATOM 1387 C C . ALA A 1 174 ? 3.306 18.276 -1.132 1.00 91.44 174 ALA A C 1
ATOM 1389 O O . ALA A 1 174 ? 4.108 18.321 -2.066 1.00 91.44 174 ALA A O 1
ATOM 1390 N N . LEU A 1 175 ? 3.192 17.203 -0.342 1.00 91.94 175 LEU A N 1
ATOM 1391 C CA . LEU A 1 175 ? 3.956 15.970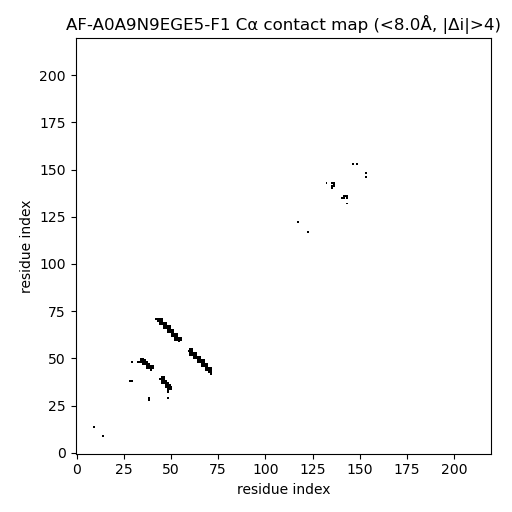 -0.544 1.00 91.94 175 LEU A CA 1
ATOM 1392 C C . LEU A 1 175 ? 3.552 15.246 -1.830 1.00 91.94 175 LEU A C 1
ATOM 1394 O O . LEU A 1 175 ? 4.432 14.796 -2.560 1.00 91.94 175 LEU A O 1
ATOM 1398 N N . GLU A 1 176 ? 2.256 15.166 -2.130 1.00 89.62 176 GLU A N 1
ATOM 1399 C CA . GLU A 1 176 ? 1.756 14.571 -3.374 1.00 89.62 176 GLU A CA 1
ATOM 1400 C C . GLU A 1 176 ? 2.265 15.332 -4.602 1.00 89.62 176 GLU A C 1
ATOM 1402 O O . GLU A 1 176 ? 2.804 14.726 -5.531 1.00 89.62 176 GLU A O 1
ATOM 1407 N N . ASN A 1 177 ? 2.191 16.665 -4.575 1.00 93.94 177 ASN A N 1
ATOM 1408 C CA . ASN A 1 177 ? 2.707 17.509 -5.650 1.00 93.94 177 ASN A CA 1
ATOM 1409 C C . ASN A 1 177 ? 4.223 17.354 -5.816 1.00 93.94 177 ASN A C 1
ATOM 1411 O O . ASN A 1 177 ? 4.712 17.215 -6.937 1.00 93.94 177 ASN A O 1
ATOM 1415 N N . ASN A 1 178 ? 4.973 17.323 -4.711 1.00 95.94 178 ASN A N 1
ATOM 1416 C CA . ASN A 1 178 ? 6.421 17.136 -4.750 1.00 95.94 178 ASN A CA 1
ATOM 1417 C C . ASN A 1 178 ? 6.798 15.758 -5.325 1.00 95.94 178 ASN A C 1
ATOM 1419 O O . ASN A 1 178 ? 7.647 15.671 -6.211 1.00 95.94 178 ASN A O 1
ATOM 1423 N N . ALA A 1 179 ? 6.123 14.690 -4.893 1.00 84.81 179 ALA A N 1
ATOM 1424 C CA . ALA A 1 179 ? 6.342 13.342 -5.411 1.00 84.81 179 ALA A CA 1
ATOM 1425 C C . ALA A 1 179 ? 6.001 13.233 -6.908 1.00 84.81 179 ALA A C 1
ATOM 1427 O O . ALA A 1 179 ? 6.760 12.634 -7.672 1.00 84.81 179 ALA A O 1
ATOM 1428 N N . SER A 1 180 ? 4.905 13.859 -7.346 1.00 93.81 180 SER A N 1
ATOM 1429 C CA . SER A 1 180 ? 4.501 13.908 -8.758 1.00 93.81 180 SER A CA 1
ATOM 1430 C C . SER A 1 180 ? 5.541 14.623 -9.634 1.00 93.81 180 SER A C 1
ATOM 1432 O O . SER A 1 180 ? 5.911 14.137 -10.710 1.00 93.81 180 SER A O 1
ATOM 1434 N N . GLN A 1 181 ? 6.101 15.735 -9.145 1.00 93.12 181 GLN A N 1
ATOM 1435 C CA . GLN A 1 181 ? 7.190 16.448 -9.821 1.00 93.12 181 GLN A CA 1
ATOM 1436 C C . GLN A 1 181 ? 8.469 15.604 -9.898 1.00 93.12 181 GLN A C 1
ATOM 1438 O O . GLN A 1 181 ? 9.072 15.501 -10.966 1.00 93.12 181 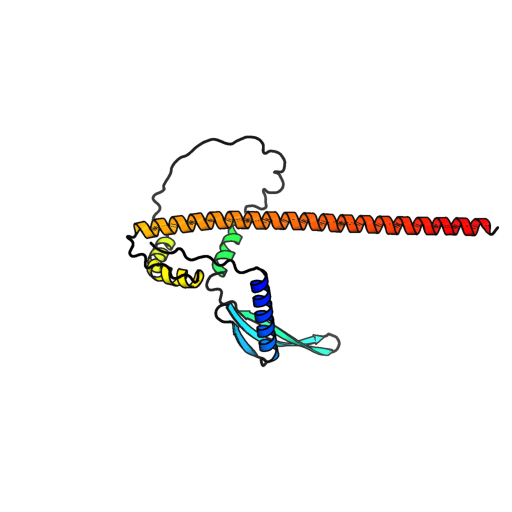GLN A O 1
ATOM 1443 N N . GLN A 1 182 ? 8.864 14.945 -8.802 1.00 91.50 182 GLN A N 1
ATOM 1444 C CA . GLN A 1 182 ? 10.029 14.053 -8.798 1.00 91.50 182 GLN A CA 1
ATOM 1445 C C . GLN A 1 182 ? 9.870 12.901 -9.797 1.00 91.50 182 GLN A C 1
ATOM 1447 O O . GLN A 1 182 ? 10.806 12.591 -10.536 1.00 91.50 182 GLN A O 1
ATOM 1452 N N . PHE A 1 183 ? 8.683 12.295 -9.859 1.00 94.62 183 PHE A N 1
ATOM 1453 C CA . PHE A 1 183 ? 8.394 11.226 -10.809 1.00 94.62 183 PHE A CA 1
ATOM 1454 C C . PHE A 1 183 ? 8.465 11.718 -12.259 1.00 94.62 183 PHE A C 1
ATOM 1456 O O . PHE A 1 183 ? 9.084 11.070 -13.101 1.00 94.62 183 PHE A O 1
ATOM 1463 N N . THR A 1 184 ? 7.905 12.895 -12.544 1.00 93.06 184 THR A N 1
ATOM 1464 C CA . THR A 1 184 ? 7.977 13.516 -13.876 1.00 93.06 184 THR A CA 1
ATOM 1465 C C . THR A 1 184 ? 9.427 13.762 -14.302 1.00 93.06 184 THR A C 1
ATOM 1467 O O . THR A 1 184 ? 9.812 13.401 -15.415 1.00 93.06 184 THR A O 1
ATOM 1470 N N . ASN A 1 185 ? 10.261 14.285 -13.398 1.00 92.25 185 ASN A N 1
ATOM 1471 C CA . ASN A 1 185 ? 11.686 14.506 -13.654 1.00 92.25 185 ASN A CA 1
ATOM 1472 C C . ASN A 1 185 ? 12.431 13.192 -13.933 1.00 92.25 185 ASN A C 1
ATOM 1474 O O . ASN A 1 185 ? 13.235 13.119 -14.862 1.00 92.25 185 ASN A O 1
ATOM 1478 N N . LEU A 1 186 ? 12.138 12.132 -13.173 1.00 93.19 186 LEU A N 1
ATOM 1479 C CA . LEU A 1 186 ? 12.729 10.812 -13.394 1.00 93.19 186 LEU A CA 1
ATOM 1480 C C . LEU A 1 186 ? 12.348 10.249 -14.771 1.00 93.19 186 LEU A C 1
ATOM 1482 O O . LEU A 1 186 ? 13.201 9.725 -15.486 1.00 93.19 186 LEU A O 1
ATOM 1486 N N . VAL A 1 187 ? 11.081 10.378 -15.172 1.00 92.38 187 VAL A N 1
ATOM 1487 C CA . VAL A 1 187 ? 10.609 9.916 -16.486 1.00 92.38 187 VAL A CA 1
ATOM 1488 C C . VAL A 1 187 ? 11.329 10.656 -17.614 1.00 92.38 187 VAL A C 1
ATOM 1490 O O . VAL A 1 187 ? 11.780 10.013 -18.563 1.00 92.38 187 VAL A O 1
ATOM 1493 N N . GLN A 1 188 ? 11.505 11.974 -17.492 1.00 90.56 188 GLN A N 1
ATOM 1494 C CA . GLN A 1 188 ? 12.255 12.772 -18.467 1.00 90.56 188 GLN A CA 1
ATOM 1495 C C . GLN A 1 188 ? 13.729 12.342 -18.551 1.00 90.56 188 GLN A C 1
ATOM 1497 O O . GLN A 1 188 ? 14.257 12.189 -19.652 1.00 90.56 188 GLN A O 1
ATOM 1502 N N . GLN A 1 189 ? 14.380 12.061 -17.416 1.00 89.94 189 GLN A N 1
ATOM 1503 C CA . GLN A 1 189 ? 15.756 11.541 -17.392 1.00 89.94 189 GLN A CA 1
ATOM 1504 C C . GLN A 1 189 ? 15.868 10.154 -18.041 1.00 89.94 189 GLN A C 1
ATOM 1506 O O . GLN A 1 189 ? 16.799 9.881 -18.795 1.00 89.94 189 GLN A O 1
ATOM 1511 N N . VAL A 1 190 ? 14.906 9.260 -17.803 1.00 90.31 190 VAL A N 1
ATOM 1512 C CA . VAL A 1 190 ? 14.899 7.937 -18.448 1.00 90.31 190 VAL A CA 1
ATOM 1513 C C . VAL A 1 190 ? 14.682 8.059 -19.958 1.00 90.31 190 VAL A C 1
ATOM 1515 O O . VAL A 1 190 ? 15.286 7.310 -20.729 1.00 90.31 190 VAL A O 1
ATOM 1518 N N . GLN A 1 191 ? 13.845 8.997 -20.404 1.00 86.38 191 GLN A N 1
ATOM 1519 C CA . GLN A 1 191 ? 13.643 9.268 -21.827 1.00 86.38 191 GLN A CA 1
ATOM 1520 C C . GLN A 1 191 ? 14.904 9.839 -22.486 1.00 86.38 191 GLN A C 1
ATOM 1522 O O . GLN A 1 191 ? 15.273 9.362 -23.560 1.00 86.38 191 GLN A O 1
ATOM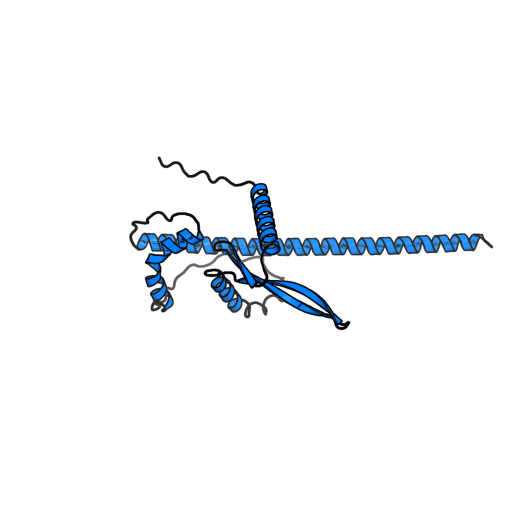 1527 N N . SER A 1 192 ? 15.608 10.771 -21.834 1.00 84.38 192 SER A N 1
ATOM 1528 C CA . SER A 1 192 ? 16.852 11.339 -22.371 1.00 84.38 192 SER A CA 1
ATOM 1529 C C . SER A 1 192 ? 17.971 10.295 -22.477 1.00 84.38 192 SER A C 1
ATOM 1531 O O . SER A 1 192 ? 18.666 10.227 -23.490 1.00 84.38 192 SER A O 1
ATOM 1533 N N . ILE A 1 193 ? 18.096 9.394 -21.497 1.00 82.88 193 ILE A N 1
ATOM 1534 C CA . ILE A 1 193 ? 19.048 8.273 -21.563 1.00 82.88 193 ILE A CA 1
ATOM 1535 C C . ILE A 1 193 ? 18.695 7.321 -22.715 1.00 82.88 193 ILE A C 1
ATOM 1537 O O . ILE A 1 193 ? 19.583 6.865 -23.440 1.00 82.88 193 ILE A O 1
ATOM 1541 N N . LYS A 1 194 ? 17.403 7.028 -22.926 1.00 72.44 194 LYS A N 1
ATOM 1542 C CA . LYS A 1 194 ? 16.963 6.199 -24.060 1.00 72.44 194 LYS A CA 1
ATOM 1543 C C . LYS A 1 194 ? 17.299 6.845 -25.402 1.00 72.44 194 LYS A C 1
ATOM 1545 O O . LYS A 1 194 ? 17.769 6.133 -26.288 1.00 72.44 194 LYS A O 1
ATOM 1550 N N . SER A 1 195 ? 17.106 8.157 -25.557 1.00 73.31 195 SER A N 1
ATOM 1551 C CA . SER A 1 195 ? 17.473 8.847 -26.798 1.00 73.31 195 SER A CA 1
ATOM 1552 C C . SER A 1 195 ? 18.981 8.840 -27.038 1.00 73.31 195 SER A C 1
ATOM 1554 O O . SER A 1 195 ? 19.393 8.559 -28.157 1.00 73.31 195 SER A O 1
ATOM 1556 N N . VAL A 1 196 ? 19.799 9.041 -25.995 1.00 72.94 196 VAL A N 1
ATOM 1557 C CA . VAL A 1 196 ? 21.272 8.996 -26.103 1.00 72.94 196 VAL A CA 1
ATOM 1558 C C . VAL A 1 196 ? 21.765 7.603 -26.508 1.00 72.94 196 VAL A C 1
ATOM 1560 O O . VAL A 1 196 ? 22.665 7.463 -27.336 1.00 72.94 196 VAL A O 1
ATOM 1563 N N . ARG A 1 197 ? 21.156 6.541 -25.968 1.00 62.22 197 ARG A N 1
ATOM 1564 C CA . ARG A 1 197 ? 21.511 5.165 -26.342 1.00 62.22 197 ARG A CA 1
ATOM 1565 C C . ARG A 1 197 ? 21.162 4.860 -27.802 1.00 62.22 197 ARG A C 1
ATOM 1567 O O . ARG A 1 197 ? 21.944 4.212 -28.490 1.00 62.22 197 ARG A O 1
ATOM 1574 N N . LEU A 1 198 ? 20.018 5.354 -28.278 1.00 62.69 198 LEU A N 1
ATOM 1575 C CA . LEU A 1 198 ? 19.581 5.176 -29.666 1.00 62.69 198 LEU A CA 1
ATOM 1576 C C . LEU A 1 198 ? 20.445 5.963 -30.664 1.00 62.69 198 LEU A C 1
ATOM 1578 O O . LEU A 1 198 ? 20.690 5.463 -31.760 1.00 62.69 198 LEU A O 1
ATOM 1582 N N . THR A 1 199 ? 20.931 7.157 -30.307 1.00 64.38 199 THR A N 1
ATOM 1583 C CA . THR A 1 199 ? 21.862 7.913 -31.162 1.00 64.38 199 THR A CA 1
ATOM 1584 C C . THR A 1 199 ? 23.225 7.237 -31.241 1.00 64.38 199 THR A C 1
ATOM 1586 O O . THR A 1 199 ? 23.754 7.082 -32.337 1.00 64.38 199 THR A O 1
ATOM 1589 N N . HIS A 1 200 ? 23.745 6.728 -30.121 1.00 61.22 200 HIS A N 1
ATOM 1590 C CA . HIS A 1 200 ? 25.036 6.041 -30.111 1.00 61.22 200 HIS A CA 1
ATOM 1591 C C . HIS A 1 200 ? 25.007 4.718 -30.900 1.00 61.22 200 HIS A C 1
ATOM 1593 O O . HIS A 1 200 ? 25.923 4.439 -31.671 1.00 61.22 200 HIS A O 1
ATOM 1599 N N . ASP A 1 201 ? 23.940 3.914 -30.783 1.00 63.69 201 ASP A N 1
ATOM 1600 C CA . ASP A 1 201 ? 23.795 2.684 -31.583 1.00 63.69 201 ASP A CA 1
ATOM 1601 C C . ASP A 1 201 ? 23.657 2.974 -33.089 1.00 63.69 201 ASP A C 1
ATOM 1603 O O . ASP A 1 201 ? 24.086 2.168 -33.920 1.00 63.69 201 ASP A O 1
ATOM 1607 N N . ARG A 1 202 ? 23.073 4.122 -33.461 1.00 69.31 202 ARG A N 1
ATOM 1608 C CA . ARG A 1 202 ? 22.953 4.546 -34.862 1.00 69.31 202 ARG A CA 1
ATOM 1609 C C . ARG A 1 202 ? 24.290 5.014 -35.437 1.00 69.31 202 ARG A C 1
ATOM 1611 O O . ARG A 1 202 ? 24.630 4.599 -36.542 1.00 69.31 202 ARG A O 1
ATOM 1618 N N . GLU A 1 203 ? 25.041 5.829 -34.698 1.00 60.91 203 GLU A N 1
ATOM 1619 C CA . GLU A 1 203 ? 26.367 6.306 -35.114 1.00 60.91 203 GLU A CA 1
ATOM 1620 C C . GLU A 1 203 ? 27.355 5.147 -35.267 1.00 60.91 203 GLU A C 1
ATOM 1622 O O . GLU A 1 203 ? 28.050 5.057 -36.279 1.00 60.91 203 GLU A O 1
ATOM 1627 N N . ARG A 1 204 ? 27.351 4.191 -34.330 1.00 68.69 204 ARG A N 1
ATOM 1628 C CA . ARG A 1 204 ? 28.249 3.030 -34.386 1.00 68.69 204 ARG A CA 1
ATOM 1629 C C . ARG A 1 204 ? 28.023 2.177 -35.638 1.00 68.69 204 ARG A C 1
ATOM 1631 O O . ARG A 1 204 ? 28.977 1.834 -36.325 1.00 68.69 204 ARG A O 1
ATOM 1638 N N . LYS A 1 205 ? 26.759 1.919 -35.994 1.00 70.00 205 LYS A N 1
ATOM 1639 C CA . LYS A 1 205 ? 26.414 1.162 -37.211 1.00 70.00 205 LYS A CA 1
ATOM 1640 C C . LYS A 1 205 ? 26.795 1.881 -38.506 1.00 70.00 205 LYS A C 1
ATOM 1642 O O . LYS A 1 205 ? 27.114 1.215 -39.484 1.00 70.00 205 LYS A O 1
ATOM 1647 N N . GLN A 1 206 ? 26.744 3.213 -38.539 1.00 66.94 206 GLN A N 1
ATOM 1648 C CA . GLN A 1 206 ? 27.169 3.977 -39.718 1.00 66.94 206 GLN A CA 1
ATOM 1649 C C . GLN A 1 206 ? 28.691 3.968 -39.891 1.00 66.94 206 GLN A C 1
ATOM 1651 O O . GLN A 1 206 ? 29.168 3.861 -41.018 1.00 66.94 206 GLN A O 1
ATOM 1656 N N . ILE A 1 207 ? 29.447 4.035 -38.793 1.00 69.44 207 ILE A N 1
ATOM 1657 C CA . ILE A 1 207 ? 30.913 3.947 -38.824 1.00 69.44 207 ILE A CA 1
ATOM 1658 C C . ILE A 1 207 ? 31.355 2.572 -39.338 1.00 69.44 207 ILE A C 1
ATOM 1660 O O . ILE A 1 207 ? 32.180 2.509 -40.246 1.00 69.44 207 ILE A O 1
ATOM 1664 N N . ASP A 1 208 ? 30.758 1.491 -38.826 1.00 73.88 208 ASP A N 1
ATOM 1665 C CA . ASP A 1 208 ? 31.086 0.124 -39.254 1.00 73.88 208 ASP A CA 1
ATOM 1666 C C . ASP A 1 208 ? 30.772 -0.105 -40.746 1.00 73.88 208 ASP A C 1
ATOM 1668 O O . ASP A 1 208 ? 31.561 -0.719 -41.462 1.00 73.88 208 ASP A O 1
ATOM 1672 N N . TYR A 1 209 ? 29.651 0.438 -41.239 1.00 78.44 209 TYR A N 1
ATOM 1673 C CA . TYR A 1 209 ? 29.275 0.351 -42.655 1.00 78.44 209 TYR A CA 1
ATOM 1674 C C . TYR A 1 209 ? 30.251 1.110 -43.571 1.00 78.44 209 TYR A C 1
ATOM 1676 O O . TYR A 1 209 ? 30.648 0.599 -44.618 1.00 78.44 209 TYR A O 1
ATOM 1684 N N . ASN A 1 210 ? 30.680 2.310 -43.166 1.00 75.81 210 ASN A N 1
ATOM 1685 C CA . ASN A 1 210 ? 31.653 3.098 -43.927 1.00 75.81 210 ASN A CA 1
ATOM 1686 C C . ASN A 1 210 ? 33.048 2.451 -43.936 1.00 75.81 210 ASN A C 1
ATOM 1688 O O . ASN A 1 210 ? 33.737 2.521 -44.952 1.00 75.81 210 ASN A O 1
ATOM 1692 N N . LEU A 1 211 ? 33.458 1.803 -42.837 1.00 78.69 211 LEU A N 1
ATOM 1693 C CA . LEU A 1 211 ? 34.713 1.044 -42.783 1.00 78.69 211 LEU A CA 1
ATOM 1694 C C . LEU A 1 211 ? 34.694 -0.140 -43.760 1.00 78.69 211 LEU A C 1
ATOM 1696 O O . LEU A 1 211 ? 35.643 -0.319 -44.518 1.00 78.69 211 LEU A O 1
ATOM 1700 N N . GLN A 1 212 ? 33.597 -0.903 -43.797 1.00 77.81 212 GLN A N 1
ATOM 1701 C CA . GLN A 1 212 ? 33.463 -2.041 -44.714 1.00 77.81 212 GLN A CA 1
ATOM 1702 C C . GLN A 1 212 ? 33.519 -1.623 -46.190 1.00 77.81 212 GLN A C 1
ATOM 1704 O O . GLN A 1 212 ? 34.183 -2.289 -46.981 1.00 77.81 212 GLN A O 1
ATOM 1709 N N . GLN A 1 213 ? 32.894 -0.500 -46.566 1.00 78.00 213 GLN A N 1
ATOM 1710 C CA . GLN A 1 213 ? 32.989 0.011 -47.941 1.00 78.00 213 GLN A CA 1
ATOM 1711 C C . GLN A 1 213 ? 34.420 0.408 -48.334 1.00 78.00 213 GLN A C 1
ATOM 1713 O O . GLN A 1 213 ? 34.822 0.201 -49.479 1.00 78.00 213 GLN A O 1
ATOM 1718 N N . ALA A 1 214 ? 35.199 0.966 -47.403 1.00 78.19 214 ALA A N 1
ATOM 1719 C CA . ALA A 1 214 ? 36.587 1.342 -47.663 1.00 78.19 214 ALA A CA 1
ATOM 1720 C C . ALA A 1 214 ? 37.499 0.115 -47.862 1.00 78.19 214 ALA A C 1
ATOM 1722 O O . ALA A 1 214 ? 38.375 0.131 -48.729 1.00 78.19 214 ALA A O 1
ATOM 1723 N N . ASP A 1 215 ? 37.269 -0.962 -47.106 1.00 83.00 215 ASP A N 1
ATOM 1724 C CA . ASP A 1 215 ? 38.013 -2.219 -47.245 1.00 83.00 215 ASP A CA 1
ATOM 1725 C C . ASP A 1 215 ? 37.676 -2.956 -48.554 1.00 83.00 215 ASP A C 1
ATOM 1727 O O . ASP A 1 215 ? 38.553 -3.561 -49.174 1.00 83.00 215 ASP A O 1
ATOM 1731 N N . GLU A 1 216 ? 36.423 -2.885 -49.014 1.00 79.88 216 GLU A N 1
ATOM 1732 C CA . GLU A 1 216 ? 36.010 -3.447 -50.307 1.00 79.88 216 GLU A CA 1
ATOM 1733 C C . GLU A 1 216 ? 36.587 -2.671 -51.499 1.00 79.88 216 GLU A C 1
ATOM 1735 O O . GLU A 1 216 ? 36.961 -3.282 -52.501 1.00 79.88 216 GLU A O 1
ATOM 1740 N N . ALA A 1 217 ? 36.722 -1.347 -51.388 1.00 80.69 217 ALA A N 1
ATOM 1741 C CA . ALA A 1 217 ? 37.301 -0.510 -52.439 1.00 80.69 217 ALA A CA 1
ATOM 1742 C C . ALA A 1 217 ? 38.810 -0.747 -52.651 1.00 80.69 217 ALA A C 1
ATOM 1744 O O . ALA A 1 217 ? 39.280 -0.640 -53.776 1.00 80.69 217 ALA A O 1
ATOM 1745 N N . ASN A 1 218 ? 39.560 -1.114 -51.606 1.00 78.88 218 ASN A N 1
ATOM 1746 C CA . ASN A 1 218 ? 40.998 -1.427 -51.696 1.00 78.88 218 ASN A CA 1
ATOM 1747 C C . ASN A 1 218 ? 41.305 -2.841 -52.224 1.00 78.88 218 ASN A C 1
ATOM 1749 O O . ASN A 1 218 ? 42.470 -3.232 -52.313 1.00 78.88 218 ASN A O 1
ATOM 1753 N N . LYS A 1 219 ? 40.276 -3.642 -52.521 1.00 75.69 219 LYS A N 1
ATOM 1754 C CA . LYS A 1 219 ? 40.426 -5.017 -53.020 1.00 75.69 219 LYS A CA 1
ATOM 1755 C C . LYS A 1 219 ? 40.495 -5.121 -54.548 1.00 75.69 219 LYS A C 1
ATOM 1757 O O . LYS A 1 219 ? 40.674 -6.231 -55.053 1.00 75.69 219 LYS A O 1
ATOM 1762 N N . TYR A 1 220 ? 40.348 -4.000 -55.247 1.00 68.75 220 TYR A N 1
ATOM 1763 C CA . TYR A 1 220 ? 40.414 -3.863 -56.703 1.00 68.75 220 TYR A CA 1
ATOM 1764 C C . TYR A 1 220 ? 41.565 -2.938 -57.095 1.00 68.75 220 TYR A C 1
ATOM 1766 O O . TYR A 1 220 ? 42.108 -3.149 -58.201 1.00 68.75 220 TYR A O 1
#

Solvent-accessible surface area (backbone atoms only — not comparable to full-atom values): 13737 Å² total; per-residue (Å²): 136,85,82,74,82,79,80,78,78,74,60,74,65,62,56,55,53,52,52,52,52,54,51,51,51,51,50,53,49,60,69,71,46,56,80,71,35,73,49,71,51,80,77,69,22,38,36,38,36,38,74,44,78,48,68,49,98,84,70,53,72,45,81,47,74,48,75,45,76,48,61,62,59,88,68,60,64,67,64,60,60,62,60,64,72,63,54,83,74,53,71,85,65,71,87,77,76,90,80,86,90,81,91,87,86,89,86,81,89,81,88,85,86,77,94,66,77,74,53,71,64,56,59,51,51,63,70,45,54,86,51,45,60,60,52,46,24,70,75,69,74,46,80,64,73,87,72,94,55,60,74,65,56,53,52,52,50,51,54,52,50,52,54,52,49,54,54,51,50,54,53,51,54,51,49,53,53,50,50,52,51,53,50,52,53,51,53,53,52,54,50,53,53,52,52,53,53,55,51,52,59,51,53,53,56,51,52,57,52,53,51,53,54,54,58,59,62,74,73,114

Mean predicted aligned error: 20.09 Å

Foldseek 3Di:
DDDDDDPPPDPPVVVVVVVVVVVVVVVVCLVPDDAQDWDADDLQFIWGWHWDWDADPVRDIDIDTDIDTDGPCPDDVVVVVVVVVVPVPPPVPPPPPPDDDDDDDDDDDDDDDDPDDPDVVNVVVVVCVVCVQVVCCVVVVDRDPPCPDDPVVVVVVVVVVVVVVVVVVVVVVVVVVVVVVVVVVVVVVVVVVVVVVVVVVVVVVVVVVVVVVVVVVVVD

Secondary structure (DSSP, 8-state):
-----------HHHHHHHHHHHHHHHHHHHHHPPTT-EEEETTTEEEEEEEEEEE-TTS-EEEEEEEEEE---SSHHHHHHHHHHHSTTTTTSTTS-SS--------------------HHHHHHHHHGGGHHHHHHHHHSS--------HHHHHHHHHHHHHHHHHHHHHHHHHHHHHHHHHHHHHHHHHHHHHHHHHHHHHHHHHHHHHHHHHHHTT-

Organism: NCBI:txid144530

Nearest PDB structures (foldseek):
  2iu7-assembly1_I  TM=3.228E-01  e=1.222E-01  Escherichia coli
  7b70-assembly1_C  TM=2.193E-01  e=3.155E+00  Drosophila melanogaster

Radius of gyration: 30.67 Å; Cα contacts (8 Å, |Δi|>4): 86; chains: 1; bounding box: 72×72×94 Å

Sequence (220 aa):
MLKKPIKRVQPKSELNQAYELVAQDLYSALKKAKDGAIIKLGSCGTFHKKRTRVQNPYGAAYLYYRIMVAAVCVGLYFYGQQIKKDNDHSITQIMNNFNNQQNQEQNQLNNQSPNQEPSGLMKMVGQSLPFLPLLFEQFTGQKVPQMSGTMFEIQMALNQILSNQQSLNQRLIALENNASQQFTNLVQQVQSIKSVRLTHDRERKQIDYNLQQADEANKY

pLDDT: mean 71.1, std 18.82, range [31.03, 95.94]